Protein AF-A0A8B8G523-F1 (afdb_monomer_lite)

Structure (mmCIF, N/CA/C/O backbone):
data_AF-A0A8B8G523-F1
#
_entry.id   AF-A0A8B8G523-F1
#
loop_
_atom_site.group_PDB
_atom_site.id
_atom_site.type_symbol
_atom_site.label_atom_id
_atom_site.label_alt_id
_atom_site.label_comp_id
_atom_site.label_asym_id
_atom_site.label_entity_id
_atom_site.label_seq_id
_atom_site.pdbx_PDB_ins_code
_atom_site.Cartn_x
_atom_site.Cartn_y
_atom_site.Cartn_z
_atom_site.occupancy
_atom_site.B_iso_or_equiv
_atom_site.auth_seq_id
_atom_site.auth_comp_id
_atom_site.auth_asym_id
_atom_site.auth_atom_id
_atom_site.pdbx_PDB_model_num
ATOM 1 N N . TYR A 1 1 ? -19.289 44.243 -8.240 1.00 43.78 1 TYR A N 1
ATOM 2 C CA . TYR A 1 1 ? -18.785 42.856 -8.226 1.00 43.78 1 TYR A CA 1
ATOM 3 C C . TYR A 1 1 ? -19.793 41.948 -7.534 1.00 43.78 1 TYR A C 1
ATOM 5 O O . TYR A 1 1 ? -20.096 42.185 -6.370 1.00 43.78 1 TYR A O 1
ATOM 13 N N . LYS A 1 2 ? -20.370 40.967 -8.243 1.00 42.28 2 LYS A N 1
ATOM 14 C CA . LYS A 1 2 ? -21.191 39.906 -7.631 1.00 42.28 2 LYS A CA 1
ATOM 15 C C . LYS A 1 2 ? -20.269 38.706 -7.325 1.00 42.28 2 LYS A C 1
ATOM 17 O O . LYS A 1 2 ? -19.583 38.276 -8.245 1.00 42.28 2 LYS A O 1
ATOM 22 N N . PRO A 1 3 ? -20.200 38.205 -6.078 1.00 47.25 3 PRO A N 1
ATOM 23 C CA . PRO A 1 3 ? -19.322 37.085 -5.710 1.00 47.25 3 PRO A CA 1
ATOM 24 C C . PRO A 1 3 ? -19.806 35.750 -6.299 1.00 47.25 3 PRO A C 1
ATOM 26 O O . PRO A 1 3 ? -21.011 35.476 -6.283 1.00 47.25 3 PRO A O 1
ATOM 29 N N . HIS A 1 4 ? -18.870 34.934 -6.802 1.00 51.91 4 HIS A N 1
ATOM 30 C CA . HIS A 1 4 ? -19.140 33.718 -7.586 1.00 51.91 4 HIS A CA 1
ATOM 31 C C . HIS A 1 4 ? -19.016 32.415 -6.777 1.00 51.91 4 HIS A C 1
ATOM 33 O O . HIS A 1 4 ? -19.523 31.384 -7.217 1.00 51.91 4 HIS A O 1
ATOM 39 N N . THR A 1 5 ? -18.433 32.444 -5.575 1.00 63.38 5 THR A N 1
ATOM 40 C CA . THR A 1 5 ? -18.304 31.258 -4.706 1.00 63.38 5 THR A CA 1
ATOM 41 C C . THR A 1 5 ? -19.013 31.424 -3.355 1.00 63.38 5 THR A C 1
ATOM 43 O O . THR A 1 5 ? -19.230 32.531 -2.860 1.00 63.38 5 THR A O 1
ATOM 46 N N . GLU A 1 6 ? -19.421 30.313 -2.732 1.00 52.12 6 GLU A N 1
ATOM 47 C CA . GLU A 1 6 ? -20.089 30.316 -1.418 1.00 52.12 6 GLU A CA 1
ATOM 48 C C . GLU A 1 6 ? -19.204 30.887 -0.302 1.00 52.12 6 GLU A C 1
ATOM 50 O O . GLU A 1 6 ? -19.689 31.621 0.559 1.00 52.12 6 GLU A O 1
ATOM 55 N N . TYR A 1 7 ? -17.895 30.654 -0.395 1.00 57.59 7 TYR A N 1
ATOM 56 C CA . TYR A 1 7 ? -16.893 31.254 0.479 1.00 57.59 7 TYR A CA 1
ATOM 57 C C . TYR A 1 7 ? -16.852 32.784 0.348 1.00 57.59 7 TYR A C 1
ATOM 59 O O . TYR A 1 7 ? -16.964 33.494 1.347 1.00 57.59 7 TYR A O 1
ATOM 67 N N . GLU A 1 8 ? -16.790 33.309 -0.880 1.00 50.16 8 GLU A N 1
ATOM 68 C CA . GLU A 1 8 ? -16.822 34.756 -1.118 1.00 50.16 8 GLU A CA 1
ATOM 69 C C . GLU A 1 8 ? -18.143 35.368 -0.649 1.00 50.16 8 GLU A C 1
ATOM 71 O O . GLU A 1 8 ? -18.140 36.425 -0.025 1.00 50.16 8 GLU A O 1
ATOM 76 N N . ARG A 1 9 ? -19.281 34.695 -0.869 1.00 57.38 9 ARG A N 1
ATOM 77 C CA . ARG A 1 9 ? -20.584 35.157 -0.357 1.00 57.38 9 ARG A CA 1
ATOM 78 C C . ARG A 1 9 ? -20.592 35.274 1.166 1.00 57.38 9 ARG A C 1
ATOM 80 O O . ARG A 1 9 ? -21.123 36.258 1.681 1.00 57.38 9 ARG A O 1
ATOM 87 N N . ASN A 1 10 ? -19.999 34.318 1.876 1.00 63.66 10 ASN A N 1
ATOM 88 C CA . ASN A 1 10 ? -19.910 34.350 3.336 1.00 63.66 10 ASN A CA 1
ATOM 89 C C . ASN A 1 10 ? -18.941 35.429 3.831 1.00 63.66 10 ASN A C 1
ATOM 91 O O . ASN A 1 10 ? -19.280 36.150 4.768 1.00 63.66 10 ASN A O 1
ATOM 95 N N . LEU A 1 11 ? -17.806 35.628 3.158 1.00 58.38 11 LEU A N 1
ATOM 96 C CA . LEU A 1 11 ? -16.861 36.702 3.471 1.00 58.38 11 LEU A CA 1
ATOM 97 C C . LEU A 1 11 ? -17.484 38.091 3.237 1.00 58.38 11 LEU A C 1
ATOM 99 O O . LEU A 1 11 ? -17.430 38.952 4.111 1.00 58.38 11 LEU A O 1
ATOM 103 N N . PHE A 1 12 ? -18.173 38.291 2.108 1.00 56.81 12 PHE A N 1
ATOM 104 C CA . PHE A 1 12 ? -18.889 39.537 1.808 1.00 56.81 12 PHE A CA 1
ATOM 105 C C . PHE A 1 12 ? -20.050 39.802 2.777 1.00 56.81 12 PHE A C 1
ATOM 107 O O . PHE A 1 12 ? -20.292 40.958 3.128 1.00 56.81 12 PHE A O 1
ATOM 114 N N . LYS A 1 13 ? -20.762 38.763 3.237 1.00 59.50 13 LYS A N 1
ATOM 115 C CA . LYS A 1 13 ? -21.779 38.893 4.295 1.00 59.50 13 LYS A CA 1
ATOM 116 C C . LYS A 1 13 ? -21.154 39.286 5.637 1.00 59.50 13 LYS A C 1
ATOM 118 O O . LYS A 1 13 ? -21.701 40.158 6.304 1.00 59.50 13 LYS A O 1
ATOM 123 N N . LYS A 1 14 ? -20.001 38.707 5.992 1.00 60.62 14 LYS A N 1
ATOM 124 C CA . LYS A 1 14 ? -19.255 39.021 7.223 1.00 60.62 14 LYS A CA 1
ATOM 125 C C . LYS A 1 14 ? -18.719 40.461 7.217 1.00 60.62 14 LYS A C 1
ATOM 127 O O . LYS A 1 14 ? -18.805 41.134 8.231 1.00 60.62 14 LYS A O 1
ATOM 132 N N . ILE A 1 15 ? -18.270 40.961 6.060 1.00 58.62 15 ILE A N 1
ATOM 133 C CA . ILE A 1 15 ? -17.827 42.359 5.870 1.00 58.62 15 ILE A CA 1
ATOM 134 C C . ILE A 1 15 ? -19.005 43.351 5.908 1.00 58.62 15 ILE A C 1
ATOM 136 O O . ILE A 1 15 ? -18.846 44.482 6.362 1.00 58.62 15 ILE A O 1
ATOM 140 N N . LYS A 1 16 ? -20.195 42.956 5.427 1.00 54.22 16 LYS A N 1
ATOM 141 C CA . LYS A 1 16 ? -21.399 43.810 5.453 1.00 54.22 16 LYS A CA 1
ATOM 142 C C . LYS A 1 16 ? -22.086 43.881 6.818 1.00 54.22 16 LYS A C 1
ATOM 144 O O . LYS A 1 16 ? -22.853 44.817 7.043 1.00 54.22 16 LYS A O 1
ATOM 149 N N . ALA A 1 17 ? -21.848 42.924 7.711 1.00 57.47 17 ALA A N 1
ATOM 150 C CA . ALA A 1 17 ? -22.318 43.009 9.086 1.00 57.47 17 ALA A CA 1
ATOM 151 C C . ALA A 1 17 ? -21.504 44.087 9.822 1.00 57.47 17 ALA A C 1
ATOM 153 O O . ALA A 1 17 ? -20.295 43.945 9.989 1.00 57.47 17 ALA A O 1
ATOM 154 N N . LYS A 1 18 ? -22.147 45.186 10.243 1.00 50.66 18 LYS A N 1
ATOM 155 C CA . LYS A 1 18 ? -21.4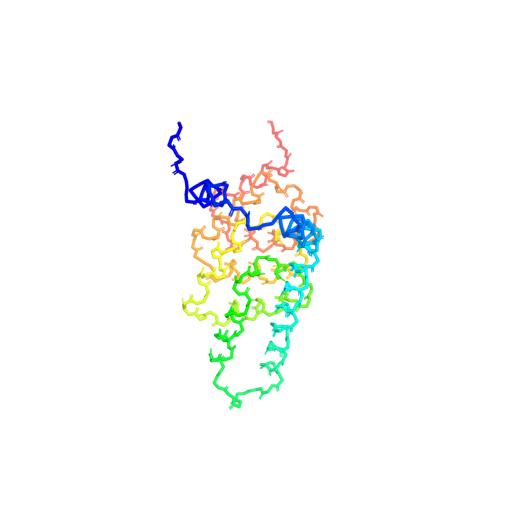99 46.179 11.112 1.00 50.66 18 LYS A CA 1
ATOM 156 C C . LYS A 1 18 ? -21.157 45.500 12.444 1.00 50.66 18 LYS A C 1
ATOM 158 O O . LYS A 1 18 ? -22.076 45.011 13.099 1.00 50.66 18 LYS A O 1
ATOM 163 N N . PRO A 1 19 ? -19.883 45.461 12.862 1.00 54.47 19 PRO A N 1
ATOM 164 C CA . PRO A 1 19 ? -19.536 44.935 14.171 1.00 54.47 19 PRO A CA 1
ATOM 165 C C . PRO A 1 19 ? -20.063 45.878 15.259 1.00 54.47 19 PRO A C 1
ATOM 167 O O . PRO A 1 19 ? -19.913 47.095 15.155 1.00 54.47 19 PRO A O 1
ATOM 170 N N . ASN A 1 20 ? -20.655 45.314 16.314 1.00 56.59 20 ASN A N 1
ATOM 171 C CA . ASN A 1 20 ? -21.201 46.076 17.445 1.00 56.59 20 ASN A CA 1
ATOM 172 C C . ASN A 1 20 ? -20.110 46.771 18.295 1.00 56.59 20 ASN A C 1
ATOM 174 O O . ASN A 1 20 ? -20.436 47.583 19.155 1.00 56.59 20 ASN A O 1
ATOM 178 N N . SER A 1 21 ? -18.822 46.480 18.058 1.00 57.84 21 SER A N 1
ATOM 179 C CA . SER A 1 21 ? -17.665 47.061 18.752 1.00 57.84 21 SER A CA 1
ATOM 180 C C . SER A 1 21 ? -16.362 46.734 18.007 1.00 57.84 21 SER A C 1
ATOM 182 O O . SER A 1 21 ? -16.151 45.597 17.581 1.00 57.84 21 SER A O 1
ATOM 184 N N . THR A 1 22 ? -15.448 47.701 17.871 1.00 61.44 22 THR A N 1
ATOM 185 C CA . THR A 1 22 ? -14.111 47.488 17.279 1.00 61.44 22 THR A CA 1
ATOM 186 C C . THR A 1 22 ? -13.275 46.487 18.082 1.00 61.44 22 THR A C 1
ATOM 188 O O . THR A 1 22 ? -12.523 45.713 17.493 1.00 61.44 22 THR A O 1
ATOM 191 N N . ASN A 1 23 ? -13.439 46.434 19.407 1.00 63.78 23 ASN A N 1
ATOM 192 C CA . ASN A 1 23 ? -12.709 45.506 20.275 1.00 63.78 23 ASN A CA 1
ATOM 193 C C . ASN A 1 23 ? -13.074 44.034 20.036 1.00 63.78 23 ASN A C 1
ATOM 195 O O . ASN A 1 23 ? -12.215 43.169 20.212 1.00 63.78 23 ASN A O 1
ATOM 199 N N . ASP A 1 24 ? -14.306 43.740 19.615 1.00 66.19 24 ASP A N 1
ATOM 200 C CA . ASP A 1 24 ? -14.728 42.361 19.347 1.00 66.19 24 ASP A CA 1
ATOM 201 C C . ASP A 1 24 ? -14.134 41.840 18.032 1.00 66.19 24 ASP A C 1
ATOM 203 O O . ASP A 1 24 ? -13.631 40.720 17.992 1.00 66.19 24 ASP A O 1
ATOM 207 N N . VAL A 1 25 ? -14.012 42.698 17.012 1.00 71.25 25 VAL A N 1
ATOM 208 C CA . VAL A 1 25 ? -13.302 42.373 15.759 1.00 71.25 25 VAL A CA 1
ATOM 209 C C . VAL A 1 25 ? -11.824 42.067 16.020 1.00 71.25 25 VAL A C 1
ATOM 211 O O . VAL A 1 25 ? -11.268 41.105 15.489 1.00 71.25 25 VAL A O 1
ATOM 214 N N . TRP A 1 26 ? -11.174 42.862 16.877 1.00 67.75 26 TRP A N 1
ATOM 215 C CA . TRP A 1 26 ? -9.772 42.649 17.250 1.00 67.75 26 TRP A CA 1
ATOM 216 C C . TRP A 1 26 ? -9.553 41.362 18.058 1.00 67.75 26 TRP A C 1
ATOM 218 O O . TRP A 1 26 ? -8.491 40.744 17.939 1.00 67.75 26 TRP A O 1
ATOM 228 N N . LYS A 1 27 ? -10.530 40.944 18.873 1.00 78.62 27 LYS A N 1
ATOM 229 C CA . LYS A 1 27 ? -10.495 39.655 19.583 1.00 78.62 27 LYS A CA 1
ATOM 230 C C . LYS A 1 27 ? -10.661 38.485 18.615 1.00 78.62 27 LYS A C 1
ATOM 232 O O . LYS A 1 27 ? -9.842 37.568 18.660 1.00 78.62 27 LYS A O 1
ATOM 237 N N . GLU A 1 28 ? -11.641 38.546 17.714 1.00 77.06 28 GLU A N 1
ATOM 238 C CA . GLU A 1 28 ? -11.868 37.514 16.692 1.00 77.06 28 GLU A CA 1
ATOM 239 C C . GLU A 1 28 ? -10.630 37.307 15.811 1.00 77.06 28 GLU A C 1
ATOM 241 O O . GLU A 1 28 ? -10.185 36.176 15.635 1.00 77.06 28 GLU A O 1
ATOM 246 N N . PHE A 1 29 ? -9.990 38.388 15.353 1.00 77.69 29 PHE A N 1
ATOM 247 C CA . PHE A 1 29 ? -8.785 38.301 14.521 1.00 77.69 29 PHE A CA 1
ATOM 248 C C . PHE A 1 29 ? -7.589 37.656 15.247 1.00 77.69 29 PHE A C 1
ATOM 250 O O . PHE A 1 29 ? -6.796 36.926 14.646 1.00 77.69 29 PHE A O 1
ATOM 257 N N . LYS A 1 30 ? -7.434 37.906 16.556 1.00 76.38 30 LYS A N 1
ATOM 258 C CA . LYS A 1 30 ? -6.379 37.273 17.368 1.00 76.38 30 LYS A CA 1
ATOM 259 C C . LYS A 1 30 ? -6.633 35.779 17.560 1.00 76.38 30 LYS A C 1
ATOM 261 O O . LYS A 1 30 ? -5.682 35.004 17.451 1.00 76.38 30 LYS A O 1
ATOM 266 N N . ILE A 1 31 ? -7.886 35.394 17.808 1.00 78.44 31 ILE A N 1
ATOM 267 C CA . ILE A 1 31 ? -8.302 33.990 17.913 1.00 78.44 31 ILE A CA 1
ATOM 268 C C . ILE A 1 31 ? -8.063 33.284 16.575 1.00 78.44 31 ILE A C 1
ATOM 270 O O . ILE A 1 31 ? -7.361 32.280 16.547 1.00 78.44 31 ILE A O 1
ATOM 274 N N . GLU A 1 32 ? -8.509 33.862 15.459 1.00 80.50 32 GLU A N 1
ATOM 275 C CA . GLU A 1 32 ? -8.335 33.294 14.115 1.00 80.50 32 GLU A CA 1
ATOM 276 C C . GLU A 1 32 ? -6.846 33.111 13.760 1.00 80.50 32 GLU A C 1
ATOM 278 O O . GLU A 1 32 ? -6.423 32.053 13.288 1.00 80.50 32 GLU A O 1
ATOM 283 N N . LYS A 1 33 ? -5.993 34.092 14.084 1.00 79.50 33 LYS A N 1
ATOM 284 C CA . LYS A 1 33 ? -4.535 33.984 13.897 1.00 79.50 33 LYS A CA 1
ATOM 285 C C . LYS A 1 33 ? -3.902 32.895 14.775 1.00 79.50 33 LYS A C 1
ATOM 287 O O . LYS A 1 33 ? -2.944 32.244 14.347 1.00 79.50 33 LYS A O 1
ATOM 292 N N . GLN A 1 34 ? -4.400 32.701 15.996 1.00 74.81 34 GLN A N 1
ATOM 293 C CA . GLN A 1 34 ? -3.946 31.643 16.901 1.00 74.81 34 GLN A CA 1
ATOM 294 C C . GLN A 1 34 ? -4.406 30.257 16.427 1.00 74.81 34 GLN A C 1
ATOM 296 O O . GLN A 1 34 ? -3.611 29.315 16.437 1.00 74.81 34 GLN A O 1
ATOM 301 N N . GLU A 1 35 ? -5.646 30.138 15.955 1.00 77.75 35 GLU A N 1
ATOM 302 C CA . GLU A 1 35 ? -6.193 28.915 15.368 1.00 77.75 35 GLU A CA 1
ATOM 303 C C . GLU A 1 35 ? -5.398 28.489 14.136 1.00 77.75 35 GLU A C 1
ATOM 305 O O . GLU A 1 35 ? -4.973 27.337 14.066 1.00 77.75 35 GLU A O 1
ATOM 310 N N . LEU A 1 36 ? -5.090 29.417 13.222 1.00 74.19 36 LEU A N 1
ATOM 311 C CA . LEU A 1 36 ? -4.254 29.154 12.045 1.00 74.19 36 LEU A CA 1
ATOM 312 C C . LEU A 1 36 ? -2.839 28.693 12.419 1.00 74.19 36 LEU A C 1
ATOM 314 O O . LEU A 1 36 ? -2.300 27.779 11.795 1.00 74.19 36 LEU A O 1
ATOM 318 N N . ARG A 1 37 ? -2.241 29.279 13.465 1.00 75.50 37 ARG A N 1
ATOM 319 C CA . ARG A 1 37 ? -0.919 28.864 13.963 1.00 75.50 37 ARG A CA 1
ATOM 320 C C . ARG A 1 37 ? -0.947 27.455 14.565 1.00 75.50 37 ARG A C 1
ATOM 322 O O . ARG A 1 37 ? 0.006 26.699 14.387 1.00 75.50 37 ARG A O 1
ATOM 329 N N . ASN A 1 38 ? -2.024 27.096 15.259 1.00 73.06 38 ASN A N 1
ATOM 330 C CA . ASN A 1 38 ? -2.183 25.788 15.899 1.00 73.06 38 ASN A CA 1
ATOM 331 C C . ASN A 1 38 ? -2.727 24.713 14.950 1.00 73.06 38 ASN A C 1
ATOM 333 O O . ASN A 1 38 ? -2.634 23.522 15.253 1.00 73.06 38 ASN A O 1
ATOM 337 N N . TRP A 1 39 ? -3.263 25.116 13.799 1.00 62.22 39 TRP A N 1
ATOM 338 C CA . TRP A 1 39 ? -3.885 24.246 12.808 1.00 62.22 39 TRP A CA 1
ATOM 339 C C . TRP A 1 39 ? -3.000 23.046 12.417 1.00 62.22 39 TRP A C 1
ATOM 341 O O . TRP A 1 39 ? -3.486 21.917 12.513 1.00 62.22 39 TRP A O 1
ATOM 351 N N . PRO A 1 40 ? -1.693 23.199 12.103 1.00 70.31 40 PRO A N 1
ATOM 352 C CA . PRO A 1 40 ? -0.836 22.056 11.769 1.00 70.31 40 PRO A CA 1
ATOM 353 C C . PRO A 1 40 ? -0.692 21.053 12.923 1.00 70.31 40 PRO A C 1
ATOM 355 O O . PRO A 1 40 ? -0.711 19.841 12.706 1.00 70.31 40 PRO A O 1
ATOM 358 N N . ASN A 1 41 ? -0.599 21.550 14.162 1.00 71.44 41 ASN A N 1
ATOM 359 C CA . ASN A 1 41 ? -0.464 20.715 15.357 1.00 71.44 41 ASN A CA 1
ATOM 360 C C . ASN A 1 41 ? -1.755 19.947 15.653 1.00 71.44 41 ASN A C 1
ATOM 362 O O . ASN A 1 41 ? -1.699 18.765 15.984 1.00 71.44 41 ASN A O 1
ATOM 366 N N . LEU A 1 42 ? -2.912 20.590 15.476 1.00 69.94 42 LEU A N 1
ATOM 367 C CA . LEU A 1 42 ? -4.223 19.956 15.628 1.00 69.94 42 LEU A CA 1
ATOM 368 C C . LEU A 1 42 ? -4.431 18.833 14.606 1.00 69.94 42 LEU A C 1
ATOM 370 O O . LEU A 1 42 ? -4.907 17.759 14.969 1.00 69.94 42 LEU A O 1
ATOM 374 N N . HIS A 1 43 ? -4.048 19.040 13.343 1.00 72.19 43 HIS A N 1
ATOM 375 C CA . HIS A 1 43 ? -4.139 17.992 12.317 1.00 72.19 43 HIS A CA 1
ATOM 376 C C . HIS A 1 43 ? -3.185 16.836 12.580 1.00 72.19 43 HIS A C 1
ATOM 378 O O . HIS A 1 43 ? -3.590 15.679 12.480 1.00 72.19 43 HIS A O 1
ATOM 384 N N . LYS A 1 44 ? -1.949 17.130 12.996 1.00 73.62 44 LYS A N 1
ATOM 385 C CA . LYS A 1 44 ? -0.991 16.100 13.413 1.00 73.62 44 LYS A CA 1
ATOM 386 C C . LYS A 1 44 ? -1.513 15.301 14.611 1.00 73.62 44 LYS A C 1
ATOM 388 O O . LYS A 1 44 ? -1.386 14.081 14.624 1.00 73.62 44 LYS A O 1
ATOM 393 N N . PHE A 1 45 ? -2.140 15.966 15.581 1.00 76.75 45 PHE A N 1
ATOM 394 C CA . PHE A 1 45 ? -2.767 15.313 16.729 1.00 76.75 45 PHE A CA 1
ATOM 395 C C . PHE A 1 45 ? -3.919 14.396 16.301 1.00 76.75 45 PHE A C 1
ATOM 397 O O . PHE A 1 45 ? -3.898 13.215 16.633 1.00 76.75 45 PHE A O 1
ATOM 404 N N . LYS A 1 46 ? -4.865 14.894 15.492 1.00 78.75 46 LYS A N 1
ATOM 405 C CA . LYS A 1 46 ? -6.002 14.102 14.981 1.00 78.75 46 LYS A CA 1
ATOM 406 C C . LYS A 1 46 ? -5.552 12.897 14.152 1.00 78.75 46 LYS A C 1
ATOM 408 O O . LYS A 1 46 ? -6.120 11.811 14.265 1.00 78.75 46 LYS A O 1
ATOM 413 N N . PHE A 1 47 ? -4.514 13.073 13.336 1.00 82.75 47 PHE A N 1
ATOM 414 C CA . PHE A 1 47 ? -3.904 11.985 12.579 1.00 82.75 47 PHE A CA 1
ATOM 415 C C . PHE A 1 47 ? -3.312 10.921 13.511 1.00 82.75 47 PHE A C 1
ATOM 417 O O . PHE A 1 47 ? -3.647 9.742 13.393 1.00 82.75 47 PHE A O 1
ATOM 424 N N . ASN A 1 48 ? -2.489 11.338 14.476 1.00 82.19 48 ASN A N 1
ATOM 425 C CA . ASN A 1 48 ? -1.873 10.434 15.447 1.00 82.19 48 ASN A CA 1
ATOM 426 C C . ASN A 1 48 ? -2.923 9.695 16.287 1.00 82.19 48 ASN A C 1
ATOM 428 O O . ASN A 1 48 ? -2.796 8.492 16.507 1.00 82.19 48 ASN A O 1
ATOM 432 N N . GLU A 1 49 ? -3.979 10.389 16.709 1.00 85.81 49 GLU A N 1
ATOM 433 C CA . GLU A 1 49 ? -5.109 9.801 17.424 1.00 85.81 49 GLU A CA 1
ATOM 434 C C . GLU A 1 49 ? -5.810 8.744 16.564 1.00 85.81 49 GLU A C 1
ATOM 436 O O . GLU A 1 49 ? -6.062 7.634 17.029 1.00 85.81 49 GLU A O 1
ATOM 441 N N . THR A 1 50 ? -6.048 9.032 15.282 1.00 85.75 50 THR A N 1
ATOM 442 C CA . THR A 1 50 ? -6.671 8.078 14.353 1.00 85.75 50 THR A CA 1
ATOM 443 C C . THR A 1 50 ? -5.807 6.834 14.141 1.00 85.75 50 THR A C 1
ATOM 445 O O . THR A 1 50 ? -6.319 5.707 14.133 1.00 85.75 50 THR A O 1
ATOM 448 N N . VAL A 1 51 ? -4.492 7.017 14.008 1.00 86.50 51 VAL A N 1
ATOM 449 C CA . VAL A 1 51 ? -3.526 5.918 13.885 1.00 86.50 51 VAL A CA 1
ATOM 450 C C . VAL A 1 51 ? -3.522 5.062 15.151 1.00 86.50 51 VAL A C 1
ATOM 452 O O . VAL A 1 51 ? -3.637 3.838 15.058 1.00 86.50 51 VAL A O 1
ATOM 455 N N . LEU A 1 52 ? -3.467 5.687 16.330 1.00 87.56 52 LEU A N 1
ATOM 456 C CA . LEU A 1 52 ? -3.495 4.997 17.620 1.00 87.56 52 LEU A CA 1
ATOM 457 C C . LEU A 1 52 ? -4.802 4.218 17.812 1.00 87.56 52 LEU A C 1
ATOM 459 O O . LEU A 1 52 ? -4.785 3.038 18.159 1.00 87.56 52 LEU A O 1
ATOM 463 N N . MET A 1 53 ? -5.935 4.851 17.516 1.00 87.00 53 MET A N 1
ATOM 464 C CA . MET A 1 53 ? -7.262 4.244 17.582 1.00 87.00 53 MET A CA 1
ATOM 465 C C . MET A 1 53 ? -7.394 3.041 16.643 1.00 87.00 53 MET A C 1
ATOM 467 O O . MET A 1 53 ? -8.008 2.032 17.009 1.00 87.00 53 MET A O 1
ATOM 471 N N . SER A 1 54 ? -6.826 3.135 15.441 1.00 87.19 54 SER A N 1
ATOM 472 C CA . SER A 1 54 ? -6.809 2.035 14.474 1.00 87.19 54 SER A CA 1
ATOM 473 C C . SER A 1 54 ? -5.919 0.889 14.956 1.00 87.19 54 SER A C 1
ATOM 475 O O . SER A 1 54 ? -6.336 -0.269 14.902 1.00 87.19 54 SER A O 1
ATOM 477 N N . LYS A 1 55 ? -4.739 1.204 15.505 1.00 87.38 55 LYS A N 1
ATOM 478 C CA . LYS A 1 55 ? -3.810 0.228 16.089 1.00 87.38 55 LYS A CA 1
ATOM 479 C C . LYS A 1 55 ? -4.455 -0.548 17.237 1.00 87.38 55 LYS A C 1
ATOM 481 O O . LYS A 1 55 ? -4.521 -1.767 17.167 1.00 87.38 55 LYS A O 1
ATOM 486 N N . GLN A 1 56 ? -5.024 0.143 18.224 1.00 88.00 56 GLN A N 1
ATOM 487 C CA . GLN A 1 56 ? -5.670 -0.493 19.381 1.00 88.00 56 GLN A CA 1
ATOM 488 C C . GLN A 1 56 ? -6.813 -1.440 18.987 1.00 88.00 56 GLN A C 1
ATOM 490 O O . GLN A 1 56 ? -7.049 -2.453 19.643 1.00 88.00 56 GLN A O 1
ATOM 495 N N . ARG A 1 57 ? -7.561 -1.106 17.928 1.00 86.00 57 ARG A N 1
ATOM 496 C CA . ARG A 1 57 ? -8.641 -1.962 17.406 1.00 86.00 57 ARG A CA 1
ATOM 497 C C . ARG A 1 57 ? -8.090 -3.170 16.662 1.00 86.00 57 ARG A C 1
ATOM 499 O O . ARG A 1 57 ? -8.622 -4.264 16.818 1.00 86.00 57 ARG A O 1
ATOM 506 N N . TRP A 1 58 ? -7.037 -2.974 15.873 1.00 87.69 58 TRP A N 1
ATOM 507 C CA . TRP A 1 58 ? -6.335 -4.070 15.216 1.00 87.69 58 TRP A CA 1
ATOM 508 C C . TRP A 1 58 ? -5.725 -5.042 16.239 1.00 87.69 58 TRP A C 1
ATOM 510 O O . TRP A 1 58 ? -5.909 -6.247 16.102 1.00 87.69 58 TRP A O 1
ATOM 520 N N . GLU A 1 59 ? -5.089 -4.535 17.296 1.00 86.62 59 GLU A N 1
ATOM 521 C CA . GLU A 1 59 ? -4.537 -5.344 18.391 1.00 86.62 59 GLU A CA 1
ATOM 522 C C . GLU A 1 59 ? -5.625 -6.130 19.120 1.00 86.62 59 GLU A C 1
ATOM 524 O O . GLU A 1 59 ? -5.498 -7.345 19.256 1.00 86.62 59 GLU A O 1
ATOM 529 N N . ARG A 1 60 ? -6.733 -5.477 19.503 1.00 83.38 60 ARG A N 1
ATOM 530 C CA . ARG A 1 60 ? -7.896 -6.169 20.084 1.00 83.38 60 ARG A CA 1
ATOM 531 C C . ARG A 1 60 ? -8.417 -7.277 19.180 1.00 83.38 60 ARG A C 1
ATOM 533 O O . ARG A 1 60 ? -8.614 -8.391 19.632 1.00 83.38 60 ARG A O 1
ATOM 540 N N . MET A 1 61 ? -8.562 -7.017 17.884 1.00 80.44 61 MET A N 1
ATOM 541 C CA . MET A 1 61 ? -9.001 -8.039 16.931 1.00 80.44 61 MET A CA 1
ATOM 542 C C . MET A 1 61 ? -8.027 -9.230 16.839 1.00 80.44 61 MET A C 1
ATOM 544 O O . MET A 1 61 ? -8.470 -10.363 16.649 1.00 80.44 61 MET A O 1
ATOM 548 N N . CYS A 1 62 ? -6.718 -8.994 16.957 1.00 78.12 62 CYS A N 1
ATOM 549 C CA . CYS A 1 62 ? -5.708 -10.054 16.974 1.00 78.12 62 CYS A CA 1
ATOM 550 C C . CYS A 1 62 ? -5.714 -10.858 18.285 1.00 78.12 62 CYS A C 1
ATOM 552 O O . CYS A 1 62 ? -5.494 -12.067 18.239 1.00 78.12 62 CYS A O 1
ATOM 554 N N . LEU A 1 63 ? -5.951 -10.201 19.425 1.00 76.69 63 LEU A N 1
ATOM 555 C CA . LEU A 1 63 ? -5.909 -10.806 20.760 1.00 76.69 63 LEU A CA 1
ATOM 556 C C . LEU A 1 63 ? -7.217 -11.510 21.141 1.00 76.69 63 LEU A C 1
ATOM 558 O O . LEU A 1 63 ? -7.185 -12.621 21.663 1.00 76.69 63 LEU A O 1
ATOM 562 N N . ASP A 1 64 ? -8.364 -10.886 20.877 1.00 64.69 64 ASP A N 1
ATOM 563 C CA . ASP A 1 64 ? -9.645 -11.313 21.449 1.00 64.69 64 ASP A CA 1
ATOM 564 C C . ASP A 1 64 ? -10.270 -12.526 20.744 1.00 64.69 64 ASP A C 1
ATOM 566 O O . ASP A 1 64 ? -11.190 -13.142 21.291 1.00 64.69 64 ASP A O 1
ATOM 570 N N . GLY A 1 65 ? -9.777 -12.930 19.565 1.00 61.97 65 GLY A N 1
ATOM 571 C CA . GLY A 1 65 ? -10.374 -14.039 18.811 1.00 61.97 65 GLY A CA 1
ATOM 572 C C . GLY A 1 65 ? -11.881 -13.824 18.554 1.00 61.97 65 GLY A C 1
ATOM 573 O O . GLY A 1 65 ? -12.385 -12.716 18.714 1.00 61.97 65 GLY A O 1
ATOM 574 N N . PRO A 1 66 ? -12.654 -14.833 18.114 1.00 56.53 66 PRO A N 1
ATOM 575 C CA . PRO A 1 66 ? -14.035 -14.659 17.647 1.00 56.53 66 PRO A CA 1
ATOM 576 C C . PRO A 1 66 ? -15.059 -14.497 18.792 1.00 56.53 66 PRO A C 1
ATOM 578 O O . PRO A 1 66 ? -16.118 -15.112 18.751 1.00 56.53 66 PRO A O 1
ATOM 581 N N . LYS A 1 67 ? -14.768 -13.702 19.830 1.00 58.00 67 LYS A N 1
ATOM 582 C CA . LYS A 1 67 ? -15.771 -13.345 20.852 1.00 58.00 67 LYS A CA 1
ATOM 583 C C . LYS A 1 67 ? -16.815 -12.366 20.302 1.00 58.00 67 LYS A C 1
ATOM 585 O O . LYS A 1 67 ? -17.982 -12.443 20.664 1.00 58.00 67 LYS A O 1
ATOM 590 N N . GLU A 1 68 ? -16.400 -11.489 19.387 1.00 63.66 68 GLU A N 1
ATOM 591 C CA . GLU A 1 68 ? -17.273 -10.629 18.582 1.00 63.66 68 GLU A CA 1
ATOM 592 C C . GLU A 1 68 ? -17.218 -11.034 17.101 1.00 63.66 68 GLU A C 1
ATOM 594 O O . GLU A 1 68 ? -16.242 -11.621 16.625 1.00 63.66 68 GLU A O 1
ATOM 599 N N . ASN A 1 69 ? -18.263 -10.685 16.345 1.00 77.31 69 ASN A N 1
ATOM 600 C CA . ASN A 1 69 ? -18.316 -10.970 14.916 1.00 77.31 69 ASN A CA 1
ATOM 601 C C . ASN A 1 69 ? -17.221 -10.170 14.175 1.00 77.31 69 ASN A C 1
ATOM 603 O O . ASN A 1 69 ? -17.222 -8.934 14.191 1.00 77.31 69 ASN A O 1
ATOM 607 N N . LYS A 1 70 ? -16.271 -10.870 13.540 1.00 79.19 70 LYS A N 1
ATOM 608 C CA . LYS A 1 70 ? -15.044 -10.287 12.953 1.00 79.19 70 LYS A CA 1
ATOM 609 C C . LYS A 1 70 ? -15.334 -9.152 11.968 1.00 79.19 70 LYS A C 1
ATOM 611 O O . LYS A 1 70 ? -14.626 -8.145 11.960 1.00 79.19 70 LYS A O 1
ATOM 616 N N . ASP A 1 71 ? -16.409 -9.277 11.199 1.00 81.81 71 ASP A N 1
ATOM 617 C CA . ASP A 1 71 ? -16.816 -8.283 10.202 1.00 81.81 71 ASP A CA 1
ATOM 618 C C . ASP A 1 71 ? -17.219 -6.949 10.839 1.00 81.81 71 ASP A C 1
ATOM 620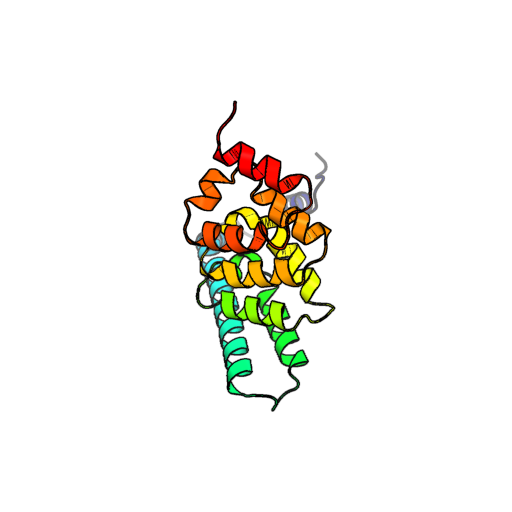 O O . ASP A 1 71 ? -16.942 -5.881 10.292 1.00 81.81 71 ASP A O 1
ATOM 624 N N . ILE A 1 72 ? -17.812 -6.976 12.037 1.00 84.38 72 ILE A N 1
ATOM 625 C CA . ILE A 1 72 ? -18.187 -5.761 12.771 1.00 84.38 72 ILE A CA 1
ATOM 626 C C . ILE A 1 72 ? -16.928 -5.009 13.212 1.00 84.38 72 ILE A C 1
ATOM 628 O O . ILE A 1 72 ? -16.850 -3.786 13.063 1.00 84.38 72 ILE A O 1
ATOM 632 N N . LEU A 1 73 ? -15.925 -5.726 13.724 1.00 85.00 73 LEU A N 1
ATOM 633 C CA . LEU A 1 73 ? -14.647 -5.135 14.124 1.00 85.00 73 LEU A CA 1
ATOM 634 C C . LEU A 1 73 ? -13.893 -4.556 12.924 1.00 85.00 73 LEU A C 1
ATOM 636 O O . LEU A 1 73 ? -13.382 -3.438 13.008 1.00 85.00 73 LEU A O 1
ATOM 640 N N . LEU A 1 74 ? -13.882 -5.267 11.796 1.00 87.06 74 LEU A N 1
ATOM 641 C CA . LEU A 1 74 ? -13.250 -4.807 10.558 1.00 87.06 74 LEU A CA 1
ATOM 642 C C . LEU A 1 74 ? -13.946 -3.568 9.986 1.00 87.06 74 LEU A C 1
ATOM 644 O O . LEU A 1 74 ? -13.268 -2.614 9.609 1.00 87.06 74 LEU A O 1
ATOM 648 N N . ASN A 1 75 ? -15.280 -3.526 10.000 1.00 88.12 75 ASN A N 1
ATOM 649 C CA . ASN A 1 75 ? -16.045 -2.341 9.604 1.00 88.12 75 ASN A CA 1
ATOM 650 C C . ASN A 1 75 ? -15.747 -1.140 10.510 1.00 88.12 75 ASN A C 1
ATOM 652 O O . ASN A 1 75 ? -15.540 -0.026 10.021 1.00 88.12 75 ASN A O 1
ATOM 656 N N . LYS A 1 76 ? -15.674 -1.356 11.831 1.00 87.56 76 LYS A N 1
ATOM 657 C CA . LYS A 1 76 ? -15.272 -0.309 12.782 1.00 87.56 76 LYS A CA 1
ATOM 658 C C . LYS A 1 76 ? -13.856 0.179 12.467 1.00 87.56 76 LYS A C 1
ATOM 660 O O . LYS A 1 76 ? -13.662 1.382 12.335 1.00 87.56 76 LYS A O 1
ATOM 665 N N . LEU A 1 77 ? -12.889 -0.726 12.303 1.00 89.25 77 LEU A N 1
ATOM 666 C CA . LEU A 1 77 ? -11.498 -0.395 11.969 1.00 89.25 77 LEU A CA 1
ATOM 667 C C . LEU A 1 77 ? -11.398 0.405 10.662 1.00 89.25 77 LEU A C 1
ATOM 669 O O . LEU A 1 77 ? -10.696 1.418 10.607 1.00 89.25 77 LEU A O 1
ATOM 673 N N . PHE A 1 78 ? -12.133 -0.007 9.630 1.00 89.94 78 PHE A N 1
ATOM 674 C CA . PHE A 1 78 ? -12.177 0.700 8.356 1.00 89.94 78 PHE A CA 1
ATOM 675 C C . PHE A 1 78 ? -12.740 2.117 8.507 1.00 89.94 78 PHE A C 1
ATOM 677 O O . PHE A 1 78 ? -12.157 3.063 7.990 1.00 89.94 78 PHE A O 1
ATOM 684 N N . LYS A 1 79 ? -13.819 2.300 9.280 1.00 89.44 79 LYS A N 1
ATOM 685 C CA . LYS A 1 79 ? -14.435 3.621 9.492 1.00 89.44 79 LYS A CA 1
ATOM 686 C C . LYS A 1 79 ? -13.457 4.649 10.071 1.00 89.44 79 LYS A C 1
ATOM 688 O O . LYS A 1 79 ? -13.493 5.803 9.656 1.00 89.44 79 LYS A O 1
ATOM 693 N N . PHE A 1 80 ? -12.596 4.240 11.005 1.00 85.62 80 PHE A N 1
ATOM 694 C CA . PHE A 1 80 ? -11.574 5.128 11.575 1.00 85.62 80 PHE A CA 1
ATOM 695 C C . PHE A 1 80 ? -10.406 5.352 10.614 1.00 85.62 80 PHE A C 1
ATOM 697 O O . PHE A 1 80 ? -9.946 6.477 10.467 1.00 85.62 80 PHE A O 1
ATOM 704 N N . SER A 1 81 ? -9.948 4.302 9.932 1.00 86.62 81 SER A N 1
ATOM 705 C CA . SER A 1 81 ? -8.779 4.395 9.052 1.00 86.62 81 SER A CA 1
ATOM 706 C C . SER A 1 81 ? -9.065 5.071 7.709 1.00 86.62 81 SER A C 1
ATOM 708 O O . SER A 1 81 ? -8.134 5.619 7.129 1.00 86.62 81 SER A O 1
ATOM 710 N N . LYS A 1 82 ? -10.323 5.108 7.243 1.00 87.06 82 LYS A N 1
ATOM 711 C CA . LYS A 1 82 ? -10.731 5.568 5.900 1.00 87.06 82 LYS A CA 1
ATOM 712 C C . LYS A 1 82 ? -10.105 6.892 5.454 1.00 87.06 82 LYS A C 1
ATOM 714 O O . LYS A 1 82 ? -9.675 7.010 4.321 1.00 87.06 82 LYS A O 1
ATOM 719 N N . LEU A 1 83 ? -10.026 7.891 6.331 1.00 85.69 83 LEU A N 1
ATOM 720 C CA . LEU A 1 83 ? -9.477 9.210 5.975 1.00 85.69 83 LEU A CA 1
ATOM 721 C C . LEU A 1 83 ? -7.953 9.209 5.763 1.00 85.69 83 LEU A C 1
ATOM 723 O O . LEU A 1 83 ? -7.399 10.165 5.221 1.00 85.69 83 LEU A O 1
ATOM 727 N N . HIS A 1 84 ? -7.269 8.164 6.222 1.00 87.62 84 HIS A N 1
ATOM 728 C CA . HIS A 1 84 ? -5.819 8.113 6.354 1.00 87.62 84 HIS A CA 1
ATOM 729 C C . HIS A 1 84 ? -5.210 6.795 5.850 1.00 87.62 84 HIS A C 1
ATOM 731 O O . HIS A 1 84 ? -4.049 6.519 6.135 1.00 87.62 84 HIS A O 1
ATOM 737 N N . LEU A 1 85 ? -5.936 5.980 5.075 1.00 87.50 85 LEU A N 1
ATOM 738 C CA . LEU A 1 85 ? -5.429 4.682 4.601 1.00 87.50 85 LEU A CA 1
ATOM 739 C C . LEU A 1 85 ? -4.123 4.824 3.814 1.00 87.50 85 LEU A C 1
ATOM 741 O O . LEU A 1 85 ? -3.169 4.097 4.087 1.00 87.50 85 LEU A O 1
ATOM 745 N N . ALA A 1 86 ? -4.061 5.806 2.912 1.00 86.81 86 ALA A N 1
ATOM 746 C CA . ALA A 1 86 ? -2.874 6.083 2.109 1.00 86.81 86 ALA A CA 1
ATOM 747 C C . ALA A 1 86 ? -1.643 6.429 2.959 1.00 86.81 86 ALA A C 1
ATOM 749 O O . ALA A 1 86 ? -0.543 5.967 2.674 1.00 86.81 86 ALA A O 1
ATOM 750 N N . THR A 1 87 ? -1.808 7.210 4.028 1.00 88.50 87 THR A N 1
ATOM 751 C CA . THR A 1 87 ? -0.697 7.606 4.904 1.00 88.50 87 THR A CA 1
ATOM 752 C C . THR A 1 87 ? -0.335 6.514 5.910 1.00 88.50 87 THR A C 1
ATOM 754 O O . THR A 1 87 ? 0.840 6.337 6.233 1.00 88.50 87 THR A O 1
ATOM 757 N N . MET A 1 88 ? -1.316 5.732 6.367 1.00 89.94 88 MET A N 1
ATOM 758 C CA . MET A 1 88 ? -1.117 4.637 7.320 1.00 89.94 88 MET A CA 1
ATOM 759 C C . MET A 1 88 ? -0.234 3.513 6.770 1.00 89.94 88 MET A C 1
ATOM 761 O O . MET A 1 88 ? 0.513 2.912 7.539 1.00 89.94 88 MET A O 1
ATOM 765 N N . ILE A 1 89 ? -0.267 3.242 5.462 1.00 91.25 89 ILE A N 1
ATOM 766 C CA . ILE A 1 89 ? 0.580 2.211 4.836 1.00 91.25 89 ILE A CA 1
ATOM 767 C C . ILE A 1 89 ? 2.083 2.483 5.028 1.00 91.25 89 ILE A C 1
ATOM 769 O O . ILE A 1 89 ? 2.880 1.542 5.073 1.00 91.25 89 ILE A O 1
ATOM 773 N N . PHE A 1 90 ? 2.481 3.747 5.171 1.00 88.62 90 PHE A N 1
ATOM 774 C CA . PHE A 1 90 ? 3.885 4.133 5.324 1.00 88.62 90 PHE A CA 1
ATOM 775 C C . PHE A 1 90 ? 4.391 4.061 6.772 1.00 88.62 90 PHE A C 1
ATOM 777 O O . PHE A 1 90 ? 5.600 4.099 7.001 1.00 88.62 90 PHE A O 1
ATOM 784 N N . ILE A 1 91 ? 3.496 3.930 7.754 1.00 89.31 91 ILE A N 1
ATOM 785 C CA . ILE A 1 91 ? 3.841 3.901 9.180 1.00 89.31 91 ILE A CA 1
ATOM 786 C C . ILE A 1 91 ? 3.986 2.451 9.647 1.00 89.31 91 ILE A C 1
ATOM 788 O O . ILE A 1 91 ? 3.055 1.666 9.486 1.00 89.31 91 ILE A O 1
ATOM 792 N N . HIS A 1 92 ? 5.113 2.117 10.294 1.00 82.12 92 HIS A N 1
ATOM 793 C CA . HIS A 1 92 ? 5.443 0.761 10.773 1.00 82.12 92 HIS A CA 1
ATOM 794 C C . HIS A 1 92 ? 4.262 0.065 11.475 1.00 82.12 92 HIS A C 1
ATOM 796 O O . HIS A 1 92 ? 3.817 -1.006 11.060 1.00 82.12 92 HIS A O 1
ATOM 802 N N . ASP A 1 93 ? 3.721 0.705 12.512 1.00 79.44 93 ASP A N 1
ATOM 803 C CA . ASP A 1 93 ? 2.670 0.119 13.349 1.00 79.44 93 ASP A CA 1
ATOM 804 C C . ASP A 1 93 ? 1.296 0.102 12.665 1.00 79.44 93 ASP A C 1
ATOM 806 O O . ASP A 1 93 ? 0.487 -0.795 12.899 1.00 79.44 93 ASP A O 1
ATOM 810 N N . ALA A 1 94 ? 1.020 1.084 11.804 1.00 87.75 94 ALA A N 1
ATOM 811 C CA . ALA A 1 94 ? -0.291 1.257 11.179 1.00 87.75 94 ALA A CA 1
ATOM 812 C C . ALA A 1 94 ? -0.452 0.415 9.905 1.00 87.75 94 ALA A C 1
ATOM 814 O O . ALA A 1 94 ? -1.559 -0.031 9.589 1.00 87.75 94 ALA A O 1
ATOM 815 N N . ALA A 1 95 ? 0.648 0.129 9.204 1.00 90.31 95 ALA A N 1
ATOM 816 C CA . ALA A 1 95 ? 0.657 -0.686 7.995 1.00 90.31 95 ALA A CA 1
ATOM 817 C C . ALA A 1 95 ? 0.092 -2.092 8.245 1.00 90.31 95 ALA A C 1
ATOM 819 O O . ALA A 1 95 ? -0.569 -2.658 7.376 1.00 90.31 95 ALA A O 1
ATOM 820 N N . ARG A 1 96 ? 0.280 -2.645 9.453 1.00 88.62 96 ARG A N 1
ATOM 821 C CA . ARG A 1 96 ? -0.274 -3.951 9.845 1.00 88.62 96 ARG A CA 1
ATOM 822 C C . ARG A 1 96 ? -1.800 -3.958 9.909 1.00 88.62 96 ARG A C 1
ATOM 824 O O . ARG A 1 96 ? -2.412 -4.940 9.483 1.00 88.62 96 ARG A O 1
ATOM 831 N N . ALA A 1 97 ? -2.414 -2.861 10.349 1.00 90.12 97 ALA A N 1
ATOM 832 C CA . ALA A 1 97 ? -3.867 -2.716 10.341 1.00 90.12 97 ALA A CA 1
ATOM 833 C C . ALA A 1 97 ? -4.414 -2.710 8.903 1.00 90.12 97 ALA A C 1
ATOM 835 O O . ALA A 1 97 ? -5.356 -3.444 8.597 1.00 90.12 97 ALA A O 1
ATOM 836 N N . VAL A 1 98 ? -3.774 -1.963 7.995 1.00 91.06 98 VAL A N 1
ATOM 837 C CA . VAL A 1 98 ? -4.172 -1.908 6.575 1.00 91.06 98 VAL A CA 1
ATOM 838 C C . VAL A 1 98 ? -3.936 -3.247 5.874 1.00 91.06 98 VAL A C 1
ATOM 840 O O . VAL A 1 98 ? -4.809 -3.741 5.159 1.00 91.06 98 VAL A O 1
ATOM 843 N N . GLN A 1 99 ? -2.795 -3.891 6.134 1.00 90.69 99 GLN A N 1
ATOM 844 C CA . GLN A 1 99 ? -2.492 -5.234 5.638 1.00 90.69 99 GLN A CA 1
ATOM 845 C C . GLN A 1 99 ? -3.576 -6.236 6.058 1.00 90.69 99 GLN A C 1
ATOM 847 O O . G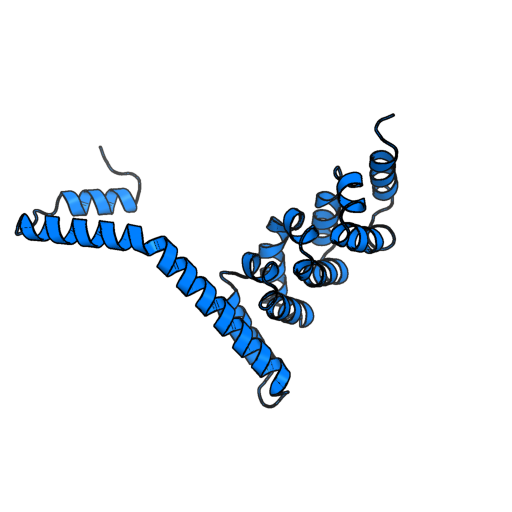LN A 1 99 ? -3.967 -7.092 5.261 1.00 90.69 99 GLN A O 1
ATOM 852 N N . CYS A 1 100 ? -4.063 -6.136 7.299 1.00 89.06 100 CYS A N 1
ATOM 853 C CA . CYS A 1 100 ? -5.132 -6.989 7.796 1.00 89.06 100 CYS A CA 1
ATOM 854 C C . CYS A 1 100 ? -6.442 -6.753 7.034 1.00 89.06 100 CYS A C 1
ATOM 856 O O . CYS A 1 100 ? -7.027 -7.716 6.541 1.00 89.06 100 CYS A O 1
ATOM 858 N N . LEU A 1 101 ? -6.851 -5.494 6.848 1.00 89.12 101 LEU A N 1
ATOM 859 C CA . LEU A 1 101 ? -8.047 -5.150 6.069 1.00 89.12 101 LEU A CA 1
ATOM 860 C C . LEU A 1 101 ? -7.973 -5.700 4.631 1.00 89.12 101 LEU A C 1
ATOM 862 O O . LEU A 1 101 ? -8.923 -6.323 4.155 1.00 89.12 101 LEU A O 1
ATOM 866 N N . LEU A 1 102 ? -6.819 -5.553 3.968 1.00 90.06 102 LEU A N 1
ATOM 867 C CA . LEU A 1 102 ? -6.580 -6.096 2.625 1.00 90.06 102 LEU A CA 1
ATOM 868 C C . LEU A 1 102 ? -6.653 -7.629 2.577 1.00 90.06 102 LEU A C 1
ATOM 870 O O . LEU A 1 102 ? -7.071 -8.193 1.568 1.00 90.06 102 LEU A O 1
ATOM 874 N N . LYS A 1 103 ? -6.256 -8.316 3.655 1.00 88.44 103 LYS A N 1
ATOM 875 C CA . LYS A 1 103 ? -6.272 -9.784 3.728 1.00 88.44 103 LYS A CA 1
ATOM 876 C C . LYS A 1 103 ? -7.692 -10.349 3.817 1.00 88.44 103 LYS A C 1
ATOM 878 O O . LYS A 1 103 ? -7.938 -11.404 3.234 1.00 88.44 103 LYS A O 1
ATOM 883 N N . GLN A 1 104 ? -8.591 -9.664 4.529 1.00 86.25 104 GLN A N 1
ATOM 884 C CA . GLN A 1 104 ? -9.963 -10.130 4.787 1.00 86.25 104 GLN A CA 1
ATOM 885 C C . GLN A 1 104 ? -10.896 -9.966 3.585 1.00 86.25 104 GLN A C 1
ATOM 887 O O . GLN A 1 104 ? -11.854 -10.717 3.459 1.00 86.25 104 GLN A O 1
ATOM 892 N N . ARG A 1 105 ? -10.594 -9.026 2.677 1.00 82.44 105 ARG A N 1
ATOM 893 C CA . ARG A 1 105 ? -11.306 -8.852 1.396 1.00 82.44 105 ARG A CA 1
ATOM 894 C C . ARG A 1 105 ? -12.822 -8.667 1.541 1.00 82.44 105 ARG A C 1
ATOM 896 O O . ARG A 1 105 ? -13.599 -9.201 0.758 1.00 82.44 105 ARG A O 1
ATOM 903 N N . LEU A 1 106 ? -13.242 -7.867 2.521 1.00 86.19 106 LEU A N 1
ATOM 904 C CA . LEU A 1 106 ? -14.642 -7.458 2.644 1.00 86.19 106 LEU A CA 1
ATOM 905 C C . LEU A 1 106 ? -15.095 -6.752 1.350 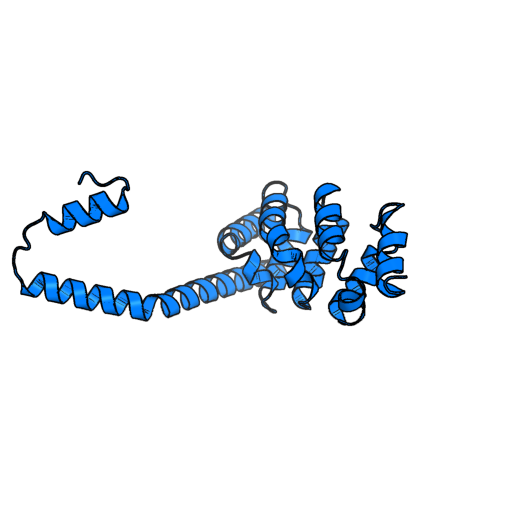1.00 86.19 106 LEU A C 1
ATOM 907 O O . LEU A 1 106 ? -14.440 -5.786 0.948 1.00 86.19 106 LEU A O 1
ATOM 911 N N . PRO A 1 107 ? -16.208 -7.174 0.720 1.00 82.88 107 PRO A N 1
ATOM 912 C CA . PRO A 1 107 ? -16.569 -6.778 -0.647 1.00 82.88 107 PRO A CA 1
ATOM 913 C C . PRO A 1 107 ? -16.770 -5.267 -0.820 1.00 82.88 107 PRO A C 1
ATOM 915 O O . PRO A 1 107 ? -16.471 -4.720 -1.874 1.00 82.88 107 PRO A O 1
ATOM 918 N N . VAL A 1 108 ? -17.216 -4.571 0.229 1.00 85.81 108 VAL A N 1
ATOM 919 C CA . VAL A 1 108 ? -17.433 -3.114 0.205 1.00 85.81 108 VAL A CA 1
ATOM 920 C C . VAL A 1 108 ? -16.148 -2.333 0.506 1.00 85.81 108 VAL A C 1
ATOM 922 O O . VAL A 1 108 ? -15.924 -1.251 -0.031 1.00 85.81 108 VAL A O 1
ATOM 925 N N . ILE A 1 109 ? -15.294 -2.876 1.373 1.00 87.12 109 ILE A N 1
ATOM 926 C CA . ILE A 1 109 ? -14.119 -2.184 1.918 1.00 87.12 109 ILE A CA 1
ATOM 927 C C . ILE A 1 109 ? -12.907 -2.341 0.999 1.00 87.12 109 ILE A C 1
ATOM 929 O O . ILE A 1 109 ? -12.185 -1.381 0.738 1.00 87.12 109 ILE A O 1
ATOM 933 N N . TYR A 1 110 ? -12.686 -3.553 0.498 1.00 88.69 110 TYR A N 1
ATOM 934 C CA . TYR A 1 110 ? -11.537 -3.902 -0.327 1.00 88.69 110 TYR A CA 1
ATOM 935 C C . TYR A 1 110 ? -11.332 -2.979 -1.545 1.00 88.69 110 TYR A C 1
ATOM 937 O O . TYR A 1 110 ? -10.230 -2.435 -1.676 1.00 88.69 110 TYR A O 1
ATOM 945 N N . PRO A 1 111 ? -12.350 -2.712 -2.394 1.00 88.50 111 PRO A N 1
ATOM 946 C CA . PRO A 1 111 ? -12.175 -1.820 -3.539 1.00 88.50 111 PRO A CA 1
ATOM 947 C C . PRO A 1 111 ? -11.871 -0.377 -3.119 1.00 88.50 111 PRO A C 1
ATOM 949 O O . PRO A 1 111 ? -11.071 0.288 -3.776 1.00 88.50 111 PRO A O 1
ATOM 952 N N . GLN A 1 112 ? -12.435 0.096 -1.999 1.00 89.00 112 GLN A N 1
ATOM 953 C CA . GLN A 1 112 ? -12.165 1.442 -1.480 1.00 89.00 112 GLN A CA 1
ATOM 954 C C . GLN A 1 112 ? -10.695 1.578 -1.071 1.00 89.00 112 GLN A C 1
ATOM 956 O O . GLN A 1 112 ? -10.012 2.486 -1.545 1.00 89.00 112 GLN A O 1
ATOM 961 N N . ILE A 1 113 ? -10.178 0.618 -0.293 1.00 90.00 113 ILE A N 1
ATOM 962 C CA . ILE A 1 113 ? -8.768 0.603 0.121 1.00 90.00 113 ILE A CA 1
ATOM 963 C C . ILE A 1 113 ? -7.850 0.584 -1.100 1.00 90.00 113 ILE A C 1
ATOM 965 O O . ILE A 1 113 ? -6.881 1.339 -1.145 1.00 90.00 113 ILE A O 1
ATOM 969 N N . ILE A 1 114 ? -8.128 -0.260 -2.095 1.00 89.38 114 ILE A N 1
ATOM 970 C CA . ILE A 1 114 ? -7.291 -0.298 -3.296 1.00 89.38 114 ILE A CA 1
ATOM 971 C C . ILE A 1 114 ? -7.327 1.053 -4.007 1.00 89.38 114 ILE A C 1
ATOM 973 O O . ILE A 1 114 ? -6.268 1.624 -4.247 1.00 89.38 114 ILE A O 1
ATOM 977 N N . SER A 1 115 ? -8.513 1.599 -4.281 1.00 88.75 115 SER A N 1
ATOM 978 C CA . SER A 1 115 ? -8.661 2.848 -5.039 1.00 88.75 115 SER A CA 1
ATOM 979 C C . SER A 1 115 ? -7.877 4.028 -4.444 1.00 88.75 115 SER A C 1
ATOM 981 O O . SER A 1 115 ? -7.286 4.818 -5.183 1.00 88.75 115 SER A O 1
ATOM 983 N N . GLU A 1 116 ? -7.808 4.121 -3.115 1.00 89.69 116 GLU A N 1
ATOM 984 C CA . GLU A 1 116 ? -7.053 5.165 -2.421 1.00 89.69 116 GLU A CA 1
ATOM 985 C C . GLU A 1 116 ? -5.540 4.940 -2.520 1.00 89.69 116 GLU A C 1
ATOM 987 O O . GLU A 1 116 ? -4.784 5.884 -2.756 1.00 89.69 116 GLU A O 1
ATOM 992 N N . ASN A 1 117 ? -5.094 3.689 -2.400 1.00 88.62 117 ASN A N 1
ATOM 993 C CA . ASN A 1 117 ? -3.674 3.339 -2.386 1.00 88.62 117 ASN A CA 1
ATOM 994 C C . ASN A 1 117 ? -3.041 3.269 -3.781 1.00 88.62 117 ASN A C 1
ATOM 996 O O . ASN A 1 117 ? -1.844 3.526 -3.915 1.00 88.62 117 ASN A O 1
ATOM 1000 N N . MET A 1 118 ? -3.823 2.989 -4.831 1.00 88.50 118 MET A N 1
ATOM 1001 C CA . MET A 1 118 ? -3.324 2.909 -6.213 1.00 88.50 118 MET A CA 1
ATOM 1002 C C . MET A 1 118 ? -2.633 4.200 -6.674 1.00 88.50 118 MET A C 1
ATOM 1004 O O . MET A 1 118 ? -1.672 4.150 -7.437 1.00 88.50 118 MET A O 1
ATOM 1008 N N . LYS A 1 119 ? -3.066 5.355 -6.158 1.00 87.00 119 LYS A N 1
ATOM 1009 C CA . LYS A 1 119 ? -2.476 6.668 -6.471 1.00 87.00 119 LYS A CA 1
ATOM 1010 C C . LYS A 1 119 ? -1.031 6.811 -5.987 1.00 87.00 119 LYS A C 1
ATOM 1012 O O . LYS A 1 119 ? -0.279 7.613 -6.531 1.00 87.00 119 LYS A O 1
ATOM 1017 N N . TYR A 1 120 ? -0.641 6.038 -4.976 1.00 89.12 120 TYR A N 1
ATOM 1018 C CA . TYR A 1 120 ? 0.649 6.152 -4.297 1.00 89.12 120 TYR A CA 1
ATOM 1019 C C . TYR A 1 120 ? 1.582 4.971 -4.579 1.00 89.12 120 TYR A C 1
ATOM 1021 O O . TYR A 1 120 ? 2.618 4.852 -3.927 1.00 89.12 120 TYR A O 1
ATOM 1029 N N . VAL A 1 121 ? 1.262 4.108 -5.552 1.00 89.31 121 VAL A N 1
ATOM 1030 C CA . VAL A 1 121 ? 2.052 2.902 -5.867 1.00 89.31 121 VAL A CA 1
ATOM 1031 C C . VAL A 1 121 ? 3.547 3.182 -6.091 1.00 89.31 121 VAL A C 1
ATOM 1033 O O . VAL A 1 121 ? 4.348 2.471 -5.479 1.00 89.31 121 VAL A O 1
ATOM 1036 N N . PRO A 1 122 ? 3.963 4.218 -6.856 1.00 86.69 122 PRO A N 1
ATOM 1037 C CA . PRO A 1 122 ? 5.387 4.517 -7.039 1.00 86.69 122 PRO A CA 1
ATOM 1038 C C . PRO A 1 122 ? 6.130 4.755 -5.720 1.00 86.69 122 PRO A C 1
ATOM 1040 O O . PRO A 1 122 ? 7.287 4.375 -5.575 1.00 86.69 122 PRO A O 1
ATOM 1043 N N . ILE A 1 123 ? 5.450 5.366 -4.747 1.00 87.88 123 ILE A N 1
ATOM 1044 C CA . ILE A 1 123 ? 5.999 5.637 -3.419 1.00 87.88 123 ILE A CA 1
ATOM 1045 C C . ILE A 1 123 ? 5.973 4.349 -2.588 1.00 87.88 123 ILE A C 1
ATOM 1047 O O . ILE A 1 123 ? 6.988 3.970 -2.016 1.00 87.88 123 ILE A O 1
ATOM 1051 N N . ILE A 1 124 ? 4.846 3.628 -2.575 1.00 88.94 124 ILE A N 1
ATOM 1052 C CA . ILE A 1 124 ? 4.650 2.353 -1.859 1.00 88.94 124 ILE A CA 1
ATOM 1053 C C . ILE A 1 124 ? 5.745 1.329 -2.178 1.00 88.94 124 ILE A C 1
ATOM 1055 O O . ILE A 1 124 ? 6.215 0.651 -1.266 1.00 88.94 124 ILE A O 1
ATOM 1059 N N . LEU A 1 125 ? 6.187 1.243 -3.433 1.00 86.31 125 LEU A N 1
ATOM 1060 C CA . LEU A 1 125 ? 7.255 0.335 -3.866 1.00 86.31 125 LEU A CA 1
ATOM 1061 C C . LEU A 1 125 ? 8.571 0.513 -3.088 1.00 86.31 125 LEU A C 1
ATOM 1063 O O . LEU A 1 125 ? 9.285 -0.463 -2.857 1.00 86.31 125 LEU A O 1
ATOM 1067 N N . LEU A 1 126 ? 8.872 1.735 -2.646 1.00 86.69 126 LEU A N 1
ATOM 1068 C CA . LEU A 1 126 ? 10.100 2.064 -1.919 1.00 86.69 126 LEU A CA 1
ATOM 1069 C C . LEU A 1 126 ? 9.995 1.770 -0.410 1.00 86.69 126 LEU A C 1
ATOM 1071 O O . LEU A 1 126 ? 11.010 1.604 0.267 1.00 86.69 126 LEU A O 1
ATOM 1075 N N . PHE A 1 127 ? 8.789 1.661 0.148 1.00 89.00 127 PHE A N 1
ATOM 1076 C CA . PHE A 1 127 ? 8.604 1.492 1.590 1.00 89.00 127 PHE A CA 1
ATOM 1077 C C . PHE A 1 127 ? 8.555 0.017 2.011 1.00 89.00 127 PHE A C 1
ATOM 1079 O O . PHE A 1 127 ? 7.692 -0.751 1.585 1.00 89.00 127 PHE A O 1
ATOM 1086 N N . MET A 1 128 ? 9.426 -0.362 2.955 1.00 85.69 128 MET A N 1
ATOM 1087 C CA . MET A 1 128 ? 9.528 -1.733 3.480 1.00 85.69 128 MET A CA 1
ATOM 1088 C C . MET A 1 128 ? 8.194 -2.271 4.024 1.00 85.69 128 MET A C 1
ATOM 1090 O O . MET A 1 128 ? 7.834 -3.420 3.781 1.00 85.69 128 MET A O 1
ATOM 1094 N N . TYR A 1 129 ? 7.445 -1.442 4.753 1.00 84.19 129 TYR A N 1
ATOM 1095 C CA . TYR A 1 129 ? 6.183 -1.839 5.394 1.00 84.19 129 TYR A CA 1
ATOM 1096 C C . TYR A 1 129 ? 5.026 -1.952 4.402 1.00 84.19 129 TYR A C 1
ATOM 1098 O O . TYR A 1 129 ? 4.125 -2.779 4.557 1.00 84.19 129 TYR A O 1
ATOM 1106 N N . ALA A 1 130 ? 5.089 -1.147 3.346 1.00 86.62 130 ALA A N 1
ATOM 1107 C CA . ALA A 1 130 ? 4.078 -1.079 2.312 1.00 86.62 130 ALA A CA 1
ATOM 1108 C C . ALA A 1 130 ? 4.160 -2.270 1.340 1.00 86.62 130 ALA A C 1
ATOM 1110 O O . ALA A 1 130 ? 3.152 -2.644 0.737 1.00 86.62 130 ALA A O 1
ATOM 1111 N N . TYR A 1 131 ? 5.320 -2.937 1.271 1.00 88.19 131 TYR A N 1
ATOM 1112 C CA . TYR A 1 131 ? 5.551 -4.141 0.469 1.00 88.19 131 TYR A CA 1
ATOM 1113 C C . TYR A 1 131 ? 4.484 -5.222 0.682 1.00 88.19 131 TYR A C 1
ATOM 1115 O O . TYR A 1 131 ? 3.958 -5.781 -0.279 1.00 88.19 131 TYR A O 1
ATOM 1123 N N . ALA A 1 132 ? 4.117 -5.510 1.934 1.00 87.94 132 ALA A N 1
ATOM 1124 C CA . ALA A 1 132 ? 3.132 -6.549 2.228 1.00 87.94 132 ALA A CA 1
ATOM 1125 C C . ALA A 1 132 ? 1.719 -6.175 1.744 1.00 87.94 132 ALA A C 1
ATOM 1127 O O . ALA A 1 132 ? 0.967 -7.046 1.299 1.00 87.94 132 ALA A O 1
ATOM 1128 N N . CYS A 1 133 ? 1.371 -4.886 1.799 1.00 90.50 133 CYS A N 1
ATOM 1129 C CA . CYS A 1 133 ? 0.122 -4.371 1.246 1.00 90.50 133 CYS A CA 1
ATOM 1130 C C . CYS A 1 133 ? 0.127 -4.488 -0.282 1.00 90.50 133 CYS A C 1
ATOM 1132 O O . CYS A 1 133 ? -0.799 -5.067 -0.848 1.00 90.50 133 CYS A O 1
ATOM 1134 N N . LEU A 1 134 ? 1.205 -4.048 -0.937 1.00 90.88 134 LEU A N 1
ATOM 1135 C CA . LEU A 1 134 ? 1.331 -4.113 -2.393 1.00 90.88 134 LEU A CA 1
ATOM 1136 C C . LEU A 1 134 ? 1.349 -5.560 -2.912 1.00 90.88 134 LEU A C 1
ATOM 1138 O O . LEU A 1 134 ? 0.712 -5.864 -3.916 1.00 90.88 134 LEU A O 1
ATOM 1142 N N . LYS A 1 135 ? 1.995 -6.487 -2.194 1.00 90.88 135 LYS A N 1
ATOM 1143 C CA . LYS A 1 135 ? 1.961 -7.925 -2.504 1.00 90.88 135 LYS A CA 1
ATOM 1144 C C . LYS A 1 135 ? 0.536 -8.487 -2.469 1.00 90.88 135 LYS A C 1
ATOM 1146 O O . LYS A 1 135 ? 0.169 -9.270 -3.343 1.00 90.88 135 LYS A O 1
ATOM 1151 N N . ASN A 1 136 ? -0.276 -8.084 -1.488 1.00 90.31 136 ASN A N 1
ATOM 1152 C CA . ASN A 1 136 ? -1.692 -8.462 -1.438 1.00 90.31 136 ASN A CA 1
ATOM 1153 C C . ASN A 1 136 ? -2.489 -7.845 -2.597 1.00 90.31 136 ASN A C 1
ATOM 1155 O O . ASN A 1 136 ? -3.332 -8.532 -3.174 1.00 90.31 136 ASN A O 1
ATOM 1159 N N . MET A 1 137 ? -2.210 -6.586 -2.955 1.00 90.00 137 MET A N 1
ATOM 1160 C CA . MET A 1 137 ? -2.839 -5.910 -4.095 1.00 90.00 137 MET A CA 1
ATOM 1161 C C . MET A 1 137 ? -2.492 -6.588 -5.426 1.00 90.00 137 MET A C 1
ATOM 1163 O O . MET A 1 137 ? -3.384 -6.790 -6.236 1.00 90.00 137 MET A O 1
ATOM 1167 N N . LEU A 1 138 ? -1.249 -7.031 -5.640 1.00 90.06 138 LEU A N 1
ATOM 1168 C CA . LEU A 1 138 ? -0.889 -7.797 -6.841 1.00 90.06 138 LEU A CA 1
ATOM 1169 C C . LEU A 1 138 ? -1.572 -9.167 -6.894 1.00 90.06 138 LEU A C 1
ATOM 1171 O O . LEU A 1 138 ? -2.093 -9.562 -7.934 1.00 90.06 138 LEU A O 1
ATOM 1175 N N . LYS A 1 139 ? -1.583 -9.899 -5.774 1.00 89.69 139 LYS A N 1
ATOM 1176 C CA . LYS A 1 139 ? -2.112 -11.269 -5.732 1.00 89.69 139 LYS A CA 1
ATOM 1177 C C . LYS A 1 139 ? -3.625 -11.326 -5.955 1.00 89.69 139 LYS A C 1
ATOM 1179 O O . LYS A 1 139 ? -4.125 -12.278 -6.554 1.00 89.69 139 LYS A O 1
ATOM 1184 N N . HIS A 1 140 ? -4.350 -10.347 -5.422 1.00 87.50 140 HIS A N 1
ATOM 1185 C CA . HIS A 1 140 ? -5.813 -10.363 -5.349 1.00 87.50 140 HIS A CA 1
ATOM 1186 C C . HIS A 1 140 ? -6.487 -9.232 -6.125 1.00 87.50 140 HIS A C 1
ATOM 1188 O O . HIS A 1 140 ? -7.709 -9.235 -6.232 1.00 87.50 140 HIS A O 1
ATOM 1194 N N . GLY A 1 141 ? -5.711 -8.296 -6.665 1.00 85.06 141 GLY A N 1
ATOM 1195 C CA . GLY A 1 141 ? -6.227 -7.217 -7.486 1.00 85.06 141 GLY A CA 1
ATOM 1196 C C . GLY A 1 141 ? -6.648 -7.688 -8.871 1.00 85.06 141 GLY A C 1
ATOM 1197 O O . GLY A 1 141 ? -6.222 -8.747 -9.356 1.00 85.06 141 GLY A O 1
ATOM 1198 N N . ASP A 1 142 ? -7.476 -6.854 -9.485 1.00 89.06 142 ASP A N 1
ATOM 1199 C CA . ASP A 1 142 ? -7.978 -7.014 -10.845 1.00 89.06 142 ASP A CA 1
ATOM 1200 C C . ASP A 1 142 ? -6.868 -6.809 -11.896 1.00 89.06 142 ASP A C 1
ATOM 1202 O O . ASP A 1 142 ? -5.800 -6.263 -11.590 1.00 89.06 142 ASP A O 1
ATOM 1206 N N . ALA A 1 143 ? -7.108 -7.228 -13.138 1.00 88.31 143 ALA A N 1
ATOM 1207 C CA . ALA A 1 143 ? -6.164 -7.091 -14.247 1.00 88.31 143 ALA A CA 1
ATOM 1208 C C . ALA A 1 143 ? -5.716 -5.631 -14.446 1.00 88.31 143 ALA A C 1
ATOM 1210 O O . ALA A 1 143 ? -4.517 -5.364 -14.553 1.00 88.31 143 ALA A O 1
ATOM 1211 N N . ASP A 1 144 ? -6.647 -4.676 -14.374 1.00 88.62 144 ASP A N 1
ATOM 1212 C CA . ASP A 1 144 ? -6.346 -3.244 -14.507 1.00 88.62 144 ASP A CA 1
ATOM 1213 C C . ASP A 1 144 ? -5.485 -2.710 -13.356 1.00 88.62 144 ASP A C 1
ATOM 1215 O O . ASP A 1 144 ? -4.576 -1.891 -13.546 1.00 88.62 144 ASP A O 1
ATOM 1219 N N . GLN A 1 145 ? -5.720 -3.214 -12.144 1.00 88.56 145 GLN A N 1
ATOM 1220 C CA . GLN A 1 145 ? -4.940 -2.840 -10.966 1.00 88.56 145 GLN A CA 1
ATOM 1221 C C . GLN A 1 145 ? -3.511 -3.379 -11.080 1.00 88.56 145 GLN A C 1
ATOM 1223 O O . GLN A 1 145 ? -2.547 -2.648 -10.845 1.00 88.56 145 GLN A O 1
ATOM 1228 N N . ARG A 1 146 ? -3.348 -4.632 -11.517 1.00 90.12 146 ARG A N 1
ATOM 1229 C CA . ARG A 1 146 ? -2.024 -5.219 -11.775 1.00 90.12 146 ARG A CA 1
ATOM 1230 C C . ARG A 1 146 ? -1.286 -4.445 -12.856 1.00 90.12 146 ARG A C 1
ATOM 1232 O O . ARG A 1 146 ? -0.138 -4.070 -12.639 1.00 90.12 146 ARG A O 1
ATOM 1239 N N . LYS A 1 147 ? -1.959 -4.131 -13.966 1.00 89.38 147 LYS A N 1
ATOM 1240 C CA . LYS A 1 147 ? -1.392 -3.334 -15.059 1.00 89.38 147 LYS A CA 1
ATOM 1241 C C . LYS A 1 147 ? -0.906 -1.974 -14.564 1.00 89.38 147 LYS A C 1
ATOM 1243 O O . LYS A 1 147 ? 0.210 -1.580 -14.874 1.00 89.38 147 LYS A O 1
ATOM 1248 N N . THR A 1 148 ? -1.694 -1.294 -13.735 1.00 89.38 148 THR A N 1
ATOM 1249 C CA . THR A 1 148 ? -1.304 -0.004 -13.142 1.00 89.38 148 THR A CA 1
ATOM 1250 C C . THR A 1 148 ? -0.066 -0.134 -12.246 1.00 89.38 148 THR A C 1
ATOM 1252 O O . THR A 1 148 ? 0.830 0.707 -12.315 1.00 89.38 148 THR A O 1
ATOM 1255 N N . ILE A 1 149 ? 0.024 -1.195 -11.432 1.00 89.94 149 ILE A N 1
ATOM 1256 C CA . ILE A 1 149 ? 1.202 -1.443 -10.587 1.00 89.94 149 ILE A CA 1
ATOM 1257 C C . ILE A 1 149 ? 2.437 -1.736 -11.445 1.00 89.94 149 ILE A C 1
ATOM 1259 O O . ILE A 1 149 ? 3.487 -1.147 -11.201 1.00 89.94 149 ILE A O 1
ATOM 1263 N N . ILE A 1 150 ? 2.319 -2.583 -12.467 1.00 89.69 150 ILE A N 1
ATOM 1264 C CA . ILE A 1 150 ? 3.429 -2.925 -13.369 1.00 89.69 150 ILE A CA 1
ATOM 1265 C C . ILE A 1 150 ? 3.902 -1.676 -14.120 1.00 89.69 150 ILE A C 1
ATOM 1267 O O . ILE A 1 150 ? 5.083 -1.343 -14.070 1.00 89.69 150 ILE A O 1
ATOM 1271 N N . ASN A 1 151 ? 2.976 -0.912 -14.705 1.00 88.88 151 ASN A N 1
ATOM 1272 C CA . ASN A 1 151 ? 3.273 0.331 -15.421 1.00 88.88 151 ASN A CA 1
ATOM 1273 C C . ASN A 1 151 ? 3.976 1.382 -14.551 1.00 88.88 151 ASN A C 1
ATOM 1275 O O . ASN A 1 151 ? 4.700 2.215 -15.080 1.00 88.88 151 ASN A O 1
ATOM 1279 N N . SER A 1 152 ? 3.786 1.355 -13.227 1.00 88.19 152 SER A N 1
ATOM 1280 C CA . SER A 1 152 ? 4.489 2.267 -12.314 1.00 88.19 152 SER A CA 1
ATOM 1281 C C . SER A 1 152 ? 5.993 1.984 -12.199 1.00 88.19 152 SER A C 1
ATOM 1283 O O . SER A 1 152 ? 6.749 2.876 -11.805 1.00 88.19 152 SER A O 1
ATOM 1285 N N . VAL A 1 153 ? 6.412 0.757 -12.531 1.00 87.44 153 VAL A N 1
ATOM 1286 C CA . VAL A 1 153 ? 7.812 0.318 -12.511 1.00 87.44 153 VAL A CA 1
ATOM 1287 C C . VAL A 1 153 ? 8.443 0.356 -13.903 1.00 87.44 153 VAL A C 1
ATOM 1289 O O . VAL A 1 153 ? 9.650 0.572 -14.008 1.00 87.44 153 VAL A O 1
ATOM 1292 N N . MET A 1 154 ? 7.634 0.208 -14.956 1.00 87.44 154 MET A N 1
ATOM 1293 C CA . MET A 1 154 ? 8.073 0.413 -16.340 1.00 87.44 154 MET A CA 1
ATOM 1294 C C . MET A 1 154 ? 8.704 1.808 -16.504 1.00 87.44 154 MET A C 1
ATOM 1296 O O . MET A 1 154 ? 8.226 2.800 -15.948 1.00 87.44 154 MET A O 1
ATOM 1300 N N . GLY A 1 155 ? 9.800 1.886 -17.245 1.00 85.81 155 GLY A N 1
ATOM 1301 C CA . GLY A 1 155 ? 10.647 3.068 -17.426 1.00 85.81 155 GLY A CA 1
ATOM 1302 C C . GLY A 1 155 ? 11.629 3.326 -16.277 1.00 85.81 155 GLY A C 1
ATOM 1303 O O . GLY A 1 155 ? 12.415 4.271 -16.340 1.00 85.81 155 GLY A O 1
ATOM 1304 N N . LYS A 1 156 ? 11.564 2.544 -15.193 1.00 88.94 156 LYS A N 1
ATOM 1305 C CA . LYS A 1 156 ? 12.398 2.688 -13.988 1.00 88.94 156 LYS A CA 1
ATOM 1306 C C . LYS A 1 156 ? 12.930 1.340 -13.504 1.00 88.94 156 LYS A C 1
ATOM 1308 O O . LYS A 1 156 ? 13.296 1.226 -12.328 1.00 88.94 156 LYS A O 1
ATOM 1313 N N . CYS A 1 157 ? 12.996 0.329 -14.373 1.00 89.00 157 CYS A N 1
ATOM 1314 C CA . CYS A 1 157 ? 13.374 -1.030 -13.981 1.00 89.00 157 CYS A CA 1
ATOM 1315 C C . CYS A 1 157 ? 14.763 -1.071 -13.328 1.00 89.00 157 CYS A C 1
ATOM 1317 O O . CYS A 1 157 ? 14.908 -1.680 -12.272 1.00 89.00 157 CYS A O 1
ATOM 1319 N N . TYR A 1 158 ? 15.739 -0.333 -13.868 1.00 89.12 158 TYR A N 1
ATOM 1320 C CA . TYR A 1 158 ? 17.086 -0.224 -13.293 1.00 89.12 158 TYR A CA 1
ATOM 1321 C C . TYR A 1 158 ? 17.080 0.305 -11.848 1.00 89.12 158 TYR A C 1
ATOM 1323 O O . TYR A 1 158 ? 17.630 -0.317 -10.937 1.00 89.12 158 TYR A O 1
ATOM 1331 N N . ALA A 1 159 ? 16.390 1.422 -11.595 1.00 88.44 159 ALA A N 1
ATOM 1332 C CA . ALA A 1 159 ? 16.275 1.981 -10.246 1.00 88.44 159 ALA A CA 1
ATOM 1333 C C . ALA A 1 159 ? 15.522 1.028 -9.296 1.00 88.44 159 ALA A C 1
ATOM 1335 O O . ALA A 1 159 ? 15.872 0.895 -8.119 1.00 88.44 159 ALA A O 1
ATOM 1336 N N . ALA A 1 160 ? 14.509 0.332 -9.814 1.00 88.75 160 ALA A N 1
ATOM 1337 C CA . ALA A 1 160 ? 13.727 -0.644 -9.071 1.00 88.75 160 ALA A CA 1
ATOM 1338 C C . ALA A 1 160 ? 14.537 -1.892 -8.681 1.00 88.75 160 ALA A C 1
ATOM 1340 O O . ALA A 1 160 ? 14.318 -2.431 -7.597 1.00 88.75 160 ALA A O 1
ATOM 1341 N N . THR A 1 161 ? 15.486 -2.337 -9.507 1.00 89.25 161 THR A N 1
ATOM 1342 C CA . THR A 1 161 ? 16.343 -3.496 -9.203 1.00 89.25 161 THR A CA 1
ATOM 1343 C C . THR A 1 161 ? 17.462 -3.186 -8.210 1.00 89.25 161 THR A C 1
ATOM 1345 O O . THR A 1 161 ? 17.913 -4.091 -7.514 1.00 89.25 161 THR A O 1
ATOM 1348 N N . ILE A 1 162 ? 17.890 -1.926 -8.094 1.00 90.56 162 ILE A N 1
ATOM 1349 C CA . ILE A 1 162 ? 18.937 -1.517 -7.139 1.00 90.56 162 ILE A CA 1
ATOM 1350 C C . ILE A 1 162 ? 18.381 -1.419 -5.717 1.00 90.56 162 ILE A C 1
ATOM 1352 O O . ILE A 1 162 ? 19.034 -1.798 -4.744 1.00 90.56 162 ILE A O 1
ATOM 1356 N N . HIS A 1 163 ? 17.165 -0.894 -5.575 1.00 90.12 163 HIS A N 1
ATOM 1357 C CA . HIS A 1 163 ? 16.566 -0.695 -4.265 1.00 90.12 163 HIS A CA 1
ATOM 1358 C C . HIS A 1 163 ? 16.089 -2.023 -3.661 1.00 90.12 163 HIS A C 1
ATOM 1360 O O . HIS A 1 163 ? 15.215 -2.682 -4.215 1.00 90.12 163 HIS A O 1
ATOM 1366 N N . SER A 1 164 ? 16.591 -2.399 -2.481 1.00 90.00 164 SER A N 1
ATOM 1367 C CA . SER A 1 164 ? 16.380 -3.736 -1.898 1.00 90.00 164 SER A CA 1
ATOM 1368 C C . SER A 1 164 ? 14.908 -4.151 -1.731 1.00 90.00 164 SER A C 1
ATOM 1370 O O . SER A 1 164 ? 14.562 -5.308 -1.979 1.00 90.00 164 SER A O 1
ATOM 1372 N N . ASN A 1 165 ? 14.017 -3.234 -1.334 1.00 85.44 165 ASN A N 1
ATOM 1373 C CA . ASN A 1 165 ? 12.587 -3.547 -1.188 1.00 85.44 165 ASN A CA 1
ATOM 1374 C C . ASN A 1 165 ? 11.891 -3.675 -2.546 1.00 85.44 165 ASN A C 1
ATOM 1376 O O . ASN A 1 165 ? 11.046 -4.553 -2.730 1.00 85.44 165 ASN A O 1
ATOM 1380 N N . THR A 1 166 ? 12.267 -2.824 -3.498 1.00 88.44 166 THR A N 1
ATOM 1381 C CA . THR A 1 166 ? 11.663 -2.804 -4.832 1.00 88.44 166 THR A CA 1
ATOM 1382 C C . THR A 1 166 ? 12.157 -3.991 -5.655 1.00 88.44 166 THR A C 1
ATOM 1384 O O . THR A 1 166 ? 11.359 -4.630 -6.331 1.00 88.44 166 THR A O 1
ATOM 1387 N N . ALA A 1 167 ? 13.423 -4.382 -5.497 1.00 91.19 167 ALA A N 1
ATOM 1388 C CA . ALA A 1 167 ? 14.024 -5.556 -6.118 1.00 91.19 167 ALA A CA 1
ATOM 1389 C C . ALA A 1 167 ? 13.296 -6.846 -5.714 1.00 91.19 167 ALA A C 1
ATOM 1391 O O . ALA A 1 167 ? 12.960 -7.665 -6.568 1.00 91.19 167 ALA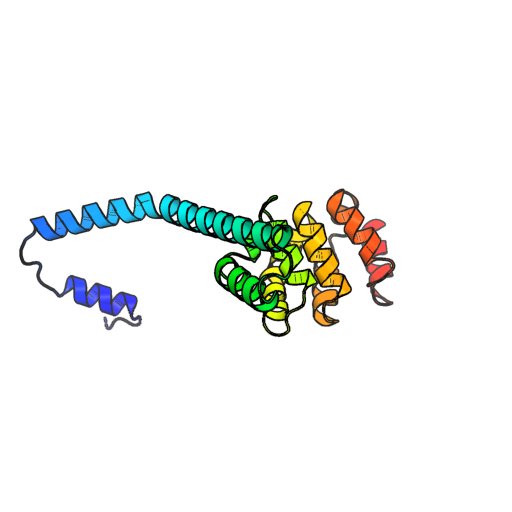 A O 1
ATOM 1392 N N . LYS A 1 168 ? 12.953 -6.994 -4.424 1.00 90.25 168 LYS A N 1
ATOM 1393 C CA . LYS A 1 168 ? 12.114 -8.108 -3.939 1.00 90.25 168 LYS A CA 1
ATOM 1394 C C . LYS A 1 168 ? 10.754 -8.140 -4.630 1.00 90.25 168 LYS A C 1
ATOM 1396 O O . LYS A 1 168 ? 10.226 -9.217 -4.894 1.00 90.25 168 LYS A O 1
ATOM 1401 N N . MET A 1 169 ? 10.181 -6.971 -4.910 1.00 89.62 169 MET A N 1
ATOM 1402 C CA . MET A 1 169 ? 8.907 -6.878 -5.610 1.00 89.62 169 MET A CA 1
ATOM 1403 C C . MET A 1 169 ? 9.047 -7.186 -7.100 1.00 89.62 169 MET A C 1
ATOM 1405 O O . MET A 1 169 ? 8.220 -7.907 -7.646 1.00 89.62 169 MET A O 1
ATOM 1409 N N . MET A 1 170 ? 10.122 -6.732 -7.739 1.00 90.12 170 MET A N 1
ATOM 1410 C CA . MET A 1 170 ? 10.441 -7.057 -9.130 1.00 90.12 170 MET A CA 1
ATOM 1411 C C . MET A 1 170 ? 10.642 -8.556 -9.343 1.00 90.12 170 MET A C 1
ATOM 1413 O O . MET A 1 170 ? 10.091 -9.111 -10.290 1.00 90.12 170 MET A O 1
ATOM 1417 N N . ALA A 1 171 ? 11.315 -9.229 -8.407 1.00 90.06 171 ALA A N 1
ATOM 1418 C CA . ALA A 1 171 ? 11.457 -10.683 -8.405 1.00 90.06 171 ALA A CA 1
ATOM 1419 C C . ALA A 1 171 ? 10.113 -11.431 -8.293 1.00 90.06 171 ALA A C 1
ATOM 1421 O O . ALA A 1 171 ? 10.020 -12.582 -8.709 1.00 90.06 171 ALA A O 1
ATOM 1422 N N . LEU A 1 172 ? 9.066 -10.798 -7.746 1.00 89.94 172 LEU A N 1
ATOM 1423 C CA . LEU A 1 172 ? 7.705 -11.345 -7.749 1.00 89.94 172 LEU A CA 1
ATOM 1424 C C . LEU A 1 172 ? 6.919 -10.962 -9.004 1.00 89.94 172 LEU A C 1
ATOM 1426 O O . LEU A 1 172 ? 6.154 -11.780 -9.504 1.00 89.94 172 LEU A O 1
ATOM 1430 N N . ILE A 1 173 ? 7.062 -9.728 -9.486 1.00 90.06 173 ILE A N 1
ATOM 1431 C CA . ILE A 1 173 ? 6.326 -9.217 -10.645 1.00 90.06 173 ILE A CA 1
ATOM 1432 C C . ILE A 1 173 ? 6.742 -9.980 -11.900 1.00 90.06 173 ILE A C 1
ATOM 14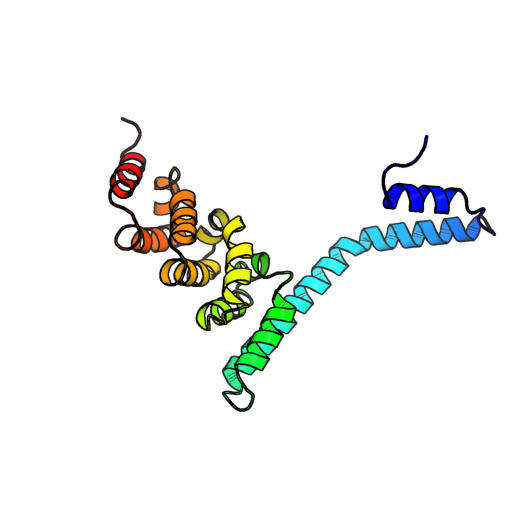34 O O . ILE A 1 173 ? 5.882 -10.578 -12.546 1.00 90.06 173 ILE A O 1
ATOM 1438 N N . TYR A 1 174 ? 8.046 -10.004 -12.189 1.00 88.62 174 TYR A N 1
ATOM 1439 C CA . TYR A 1 174 ? 8.608 -10.501 -13.443 1.00 88.62 174 TYR A CA 1
ATOM 1440 C C . TYR A 1 174 ? 8.142 -11.920 -13.828 1.00 88.62 174 TYR A C 1
ATOM 1442 O O . TYR A 1 174 ? 7.607 -12.074 -14.922 1.00 88.62 174 TYR A O 1
ATOM 1450 N N . PRO A 1 175 ? 8.244 -12.945 -12.956 1.00 88.00 175 PRO A N 1
ATOM 1451 C CA . PRO A 1 175 ? 7.861 -14.307 -13.333 1.00 88.00 175 PRO A CA 1
ATOM 1452 C C . PRO A 1 175 ? 6.349 -14.579 -13.327 1.00 88.00 175 PRO A C 1
ATOM 1454 O O . PRO A 1 175 ? 5.911 -15.518 -13.983 1.00 88.00 175 PRO A O 1
ATOM 1457 N N . PHE A 1 176 ? 5.546 -13.824 -12.565 1.00 86.50 176 PHE A N 1
ATOM 1458 C CA . PHE A 1 176 ? 4.150 -14.206 -12.287 1.00 86.50 176 PHE A CA 1
ATOM 1459 C C . PHE A 1 176 ? 3.089 -13.275 -12.877 1.00 86.50 176 PHE A C 1
ATOM 1461 O O . PHE A 1 176 ? 1.945 -13.700 -13.029 1.00 86.50 176 PHE A O 1
ATOM 1468 N N . TYR A 1 177 ? 3.412 -12.008 -13.141 1.00 86.06 177 TYR A N 1
ATOM 1469 C CA . TYR A 1 177 ? 2.393 -10.985 -13.421 1.00 86.06 177 TYR A CA 1
ATOM 1470 C C . TYR A 1 177 ? 2.606 -10.219 -14.725 1.00 86.06 177 TYR A C 1
ATOM 1472 O O . TYR A 1 177 ? 1.712 -9.484 -15.140 1.00 86.06 177 TYR A O 1
ATOM 1480 N N . VAL A 1 178 ? 3.763 -10.374 -15.360 1.00 83.88 178 VAL A N 1
ATOM 1481 C CA . VAL A 1 178 ? 4.122 -9.659 -16.583 1.00 83.88 178 VAL A CA 1
ATOM 1482 C C . VAL A 1 178 ? 3.477 -10.342 -17.801 1.00 83.88 178 VAL A C 1
ATOM 1484 O O . VAL A 1 178 ? 3.540 -11.562 -17.943 1.00 83.88 178 VAL A O 1
ATOM 1487 N N . THR A 1 179 ? 2.820 -9.570 -18.673 1.00 82.06 179 THR A N 1
ATOM 1488 C CA . THR A 1 179 ? 2.216 -10.067 -19.933 1.00 82.06 179 THR A CA 1
ATOM 1489 C C . THR A 1 179 ? 3.277 -10.251 -21.014 1.00 82.06 179 THR A C 1
ATOM 1491 O O . THR A 1 179 ? 4.226 -9.491 -20.999 1.00 82.06 179 THR A O 1
ATOM 1494 N N . LEU A 1 180 ? 3.081 -11.124 -22.007 1.00 76.62 180 LEU A N 1
ATOM 1495 C CA . LEU A 1 180 ? 4.087 -11.556 -23.005 1.00 76.62 180 LEU A CA 1
ATOM 1496 C C . LEU A 1 180 ? 5.063 -10.492 -23.565 1.00 76.62 180 LEU A C 1
ATOM 1498 O O . LEU A 1 180 ? 6.234 -10.806 -23.745 1.00 76.62 180 LEU A O 1
ATOM 1502 N N . GLU A 1 181 ? 4.630 -9.256 -23.828 1.00 77.69 181 GLU A N 1
ATOM 1503 C CA . GLU A 1 181 ? 5.481 -8.199 -24.418 1.00 77.69 181 GLU A CA 1
ATOM 1504 C C . GLU A 1 181 ? 6.288 -7.387 -23.389 1.00 77.69 181 GLU A C 1
ATOM 1506 O O . GLU A 1 181 ? 7.361 -6.859 -23.679 1.00 77.69 181 GLU A O 1
ATOM 1511 N N . GLN A 1 182 ? 5.794 -7.294 -22.156 1.00 82.12 182 GLN A N 1
ATOM 1512 C CA . GLN A 1 182 ? 6.394 -6.480 -21.099 1.00 82.12 182 GLN A CA 1
ATOM 1513 C C . GLN A 1 182 ? 7.791 -6.954 -20.615 1.00 82.12 182 GLN A C 1
ATOM 1515 O O . GLN A 1 182 ? 8.588 -6.078 -20.280 1.00 82.12 182 GLN A O 1
ATOM 1520 N N . PRO A 1 183 ? 8.166 -8.257 -20.590 1.00 83.12 183 PRO A N 1
ATOM 1521 C CA . PRO A 1 183 ? 9.474 -8.697 -20.115 1.00 83.12 183 PRO A CA 1
ATOM 1522 C C . PRO A 1 183 ? 10.599 -8.184 -21.007 1.00 83.12 183 PRO A C 1
ATOM 1524 O O . PRO A 1 183 ? 11.652 -7.814 -20.495 1.00 83.12 183 PRO A O 1
ATOM 1527 N N . ASN A 1 184 ? 10.366 -8.132 -22.323 1.00 85.62 184 ASN A N 1
ATOM 1528 C CA . ASN A 1 184 ? 11.338 -7.621 -23.283 1.00 85.62 184 ASN A CA 1
ATOM 1529 C C . ASN A 1 184 ? 11.613 -6.140 -23.026 1.00 85.62 184 ASN A C 1
ATOM 1531 O O . ASN A 1 184 ? 12.772 -5.754 -22.931 1.00 85.62 184 ASN A O 1
ATOM 1535 N N . ASN A 1 185 ? 10.566 -5.343 -22.804 1.00 86.38 185 ASN A N 1
ATOM 1536 C CA . ASN A 1 185 ? 10.700 -3.921 -22.480 1.00 86.38 185 ASN A CA 1
ATOM 1537 C C . ASN A 1 185 ? 11.460 -3.708 -21.156 1.00 86.38 185 ASN A C 1
ATOM 1539 O O . ASN A 1 185 ? 12.366 -2.883 -21.083 1.00 86.38 185 ASN A O 1
ATOM 1543 N N . MET A 1 186 ? 11.143 -4.492 -20.118 1.00 88.19 186 MET A N 1
ATOM 1544 C CA . MET A 1 186 ? 11.844 -4.423 -18.826 1.00 88.19 186 MET A CA 1
ATOM 1545 C C . MET A 1 186 ? 13.326 -4.802 -18.952 1.00 88.19 186 MET A C 1
ATOM 1547 O O . MET A 1 186 ? 14.173 -4.190 -18.307 1.00 88.19 186 MET A O 1
ATOM 1551 N N . MET A 1 187 ? 13.646 -5.802 -19.778 1.00 87.62 187 MET A N 1
ATOM 1552 C CA . MET A 1 187 ? 15.026 -6.210 -20.042 1.00 87.62 187 MET A CA 1
ATOM 1553 C C . MET A 1 187 ? 15.777 -5.173 -20.878 1.00 87.62 187 MET A C 1
ATOM 1555 O O . MET A 1 187 ? 16.909 -4.844 -20.542 1.00 87.62 187 MET A O 1
ATOM 1559 N N . GLN A 1 188 ? 15.149 -4.605 -21.909 1.00 88.00 188 GLN A N 1
ATOM 1560 C CA . GLN A 1 188 ? 15.730 -3.515 -22.701 1.00 88.00 188 GLN A CA 1
ATOM 1561 C C . GLN A 1 188 ? 16.140 -2.329 -21.817 1.00 88.00 188 GLN A C 1
ATOM 1563 O O . GLN A 1 188 ? 17.245 -1.816 -21.960 1.00 88.00 188 GLN A O 1
ATOM 1568 N N . GLU A 1 189 ? 15.315 -1.947 -20.837 1.00 88.31 189 GLU A N 1
ATOM 1569 C CA . GLU A 1 189 ? 15.678 -0.904 -19.866 1.00 88.31 189 GLU A CA 1
ATOM 1570 C C . GLU A 1 189 ? 16.924 -1.244 -19.033 1.00 88.31 189 GLU A C 1
ATOM 1572 O O . GLU A 1 189 ? 17.668 -0.342 -18.652 1.00 88.31 189 GLU A O 1
ATOM 1577 N N . LEU A 1 190 ? 17.149 -2.524 -18.722 1.00 87.31 190 LEU A N 1
ATOM 1578 C CA . LEU A 1 190 ? 18.293 -2.977 -17.923 1.00 87.31 190 LEU A CA 1
ATOM 1579 C C . LEU A 1 190 ? 19.583 -3.081 -18.741 1.00 87.31 190 LEU A C 1
ATOM 1581 O O . LEU A 1 190 ? 20.655 -2.796 -18.210 1.00 87.31 190 LEU A O 1
ATOM 1585 N N . TYR A 1 191 ? 19.486 -3.475 -20.012 1.00 87.19 191 TYR A N 1
ATOM 1586 C CA . TYR A 1 191 ? 20.631 -3.531 -20.926 1.00 87.19 191 TYR A CA 1
ATOM 1587 C C . TYR A 1 191 ? 21.053 -2.145 -21.441 1.00 87.19 191 TYR A C 1
ATOM 1589 O O . TYR A 1 191 ? 22.166 -2.000 -21.944 1.00 87.19 191 TYR A O 1
ATOM 1597 N N . GLY A 1 192 ? 20.210 -1.126 -21.248 1.00 76.62 192 GLY A N 1
ATOM 1598 C CA . GLY A 1 192 ? 20.445 0.244 -21.695 1.00 76.62 192 GLY A CA 1
ATOM 1599 C C . GLY A 1 192 ? 19.862 0.508 -23.082 1.00 76.62 192 GLY A C 1
ATOM 1600 O O . GLY A 1 192 ? 19.549 -0.414 -23.834 1.00 76.62 192 GLY A O 1
ATOM 1601 N N . ALA A 1 193 ? 19.693 1.790 -23.420 1.00 58.69 193 ALA A N 1
ATOM 1602 C CA . ALA A 1 193 ? 19.332 2.179 -24.778 1.00 58.69 193 ALA A CA 1
ATOM 1603 C C . ALA A 1 193 ? 20.443 1.710 -25.729 1.00 58.69 193 ALA A C 1
ATOM 1605 O O . ALA A 1 193 ? 21.591 2.131 -25.581 1.00 58.69 193 ALA A O 1
ATOM 1606 N N . SER A 1 194 ? 20.105 0.803 -26.648 1.00 44.94 194 SER A N 1
ATOM 1607 C CA . SER A 1 194 ? 20.911 0.577 -27.853 1.00 44.94 194 SER A CA 1
ATOM 1608 C C . SER A 1 194 ? 20.845 1.800 -28.758 1.00 44.94 194 SER A C 1
ATOM 1610 O O . SER A 1 194 ? 19.758 2.424 -28.804 1.00 44.94 194 SER A O 1
#

Foldseek 3Di:
DDDDDPVVVVVVVVVPDDDPDPVVVVVVVVVVVVCVVCVVVVVVVLLVVLLVVLLVLLVCLVPVDVPDPSVVSLVVSCVSCLVPLQVLQQDQRSVVSSLVNLVVPDPVRNVSSLVVNLVCLLVLLLGQSSLSVVVSCCVPPDLVSLVSNLVSCQVPLVVQCVRPSSVVVCVVCQPPPDDPPVNVSSVCVVVDPD

Sequence (194 aa):
YKPHTEYERNLFKKIKAKPNSTNDVWKEFKIEKQELRNWPNLHKFKFNETVLMSKQRWERMCLDGPKENKDILLNKLFKFSKLHLATMIFIHDAARAVQCLLKQRLPVIYPQIISENMKYVPIILLFMYAYACLKNMLKHGDADQRKTIINSVMGKCYAATIHSNTAKMMALIYPFYVTLEQPNNMMQELYGAS

pLDDT: mean 80.84, std 11.97, range [42.28, 91.25]

Radius of gyration: 23.75 Å; chains: 1; bounding box: 43×62×49 Å

Organism: NCBI:txid143950

Secondary structure (DSSP, 8-state):
----SHHHHHHHHHHHS--S-HHHHHHHHHHHHHHHHHHHHHHHHHHHHHHHHHHHHHHHHHHH-TTS-HHHHHHHHHHHHGGGHHHHTTSHHHHHHHHHHHHH--TTHHHHHHHHHHTTHHHHTT-TTHHHHHHHHHHHS-HHHHHHHHHHHTT-HHHHHHSHHHHHHHHHHHHHT--TTHHHHHHHHHH---

InterPro domains:
  IPR011989 Armadillo-like helical [G3DSA:1.25.10.10] (55-194)
  IPR016024 Armadillo-type fold [SSF48371] (66-192)
  IPR040059 Pumilio homologue 3 [PTHR13389] (16-193)